Protein AF-B6HN51-F1 (afdb_monomer_lite)

Structure (mmCIF, N/CA/C/O backbone):
data_AF-B6HN51-F1
#
_entry.id   AF-B6HN51-F1
#
loop_
_atom_site.group_PDB
_atom_site.id
_atom_site.type_symbol
_atom_site.label_atom_id
_atom_site.label_alt_id
_atom_site.label_comp_id
_atom_site.label_asym_id
_atom_site.label_entity_id
_atom_site.label_seq_id
_atom_site.pdbx_PDB_ins_code
_atom_site.Cartn_x
_atom_site.Cartn_y
_atom_site.Cartn_z
_atom_site.occupancy
_atom_site.B_iso_or_equiv
_atom_site.auth_seq_id
_atom_site.auth_comp_id
_atom_site.auth_asym_id
_atom_site.auth_atom_id
_atom_site.pdbx_PDB_model_num
ATOM 1 N N . MET A 1 1 ? 66.088 8.921 0.971 1.00 42.19 1 MET A N 1
ATOM 2 C CA . MET A 1 1 ? 64.877 8.288 1.529 1.00 42.19 1 MET A CA 1
ATOM 3 C C . MET A 1 1 ? 63.726 9.243 1.285 1.00 42.19 1 MET A C 1
ATOM 5 O O . MET A 1 1 ? 63.590 10.205 2.025 1.00 42.19 1 MET A O 1
ATOM 9 N N . SER A 1 2 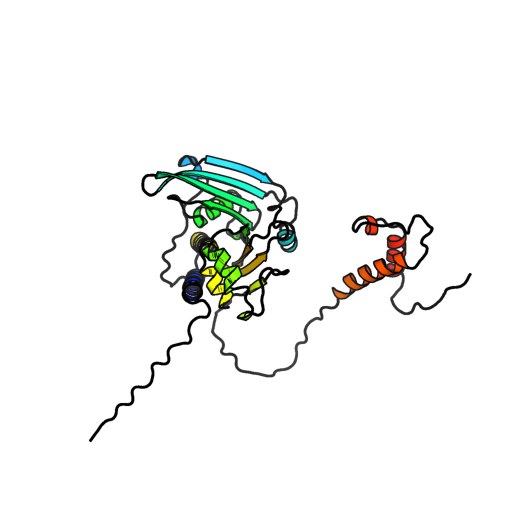? 62.986 9.035 0.199 1.00 37.34 2 SER A N 1
ATOM 10 C CA . SER A 1 2 ? 61.800 9.827 -0.137 1.00 37.34 2 SER A CA 1
ATOM 11 C C . SER A 1 2 ? 60.670 8.837 -0.354 1.00 37.34 2 SER A C 1
ATOM 13 O O . SER A 1 2 ? 60.564 8.231 -1.417 1.00 37.34 2 SER A O 1
ATOM 15 N N . ASP A 1 3 ? 59.912 8.599 0.710 1.00 40.47 3 ASP A N 1
ATOM 16 C CA . ASP A 1 3 ? 58.813 7.645 0.726 1.00 40.47 3 ASP A CA 1
ATOM 17 C C . ASP A 1 3 ? 57.596 8.310 0.075 1.00 40.47 3 ASP A C 1
ATOM 19 O O . ASP A 1 3 ? 56.977 9.216 0.633 1.00 40.47 3 ASP A O 1
ATOM 23 N N . THR A 1 4 ? 57.316 7.932 -1.173 1.00 43.25 4 THR A N 1
ATOM 24 C CA . THR A 1 4 ? 56.145 8.416 -1.912 1.00 43.25 4 THR A CA 1
ATOM 25 C C . THR A 1 4 ? 55.011 7.432 -1.672 1.00 43.25 4 THR A C 1
ATOM 27 O O . THR A 1 4 ? 54.790 6.501 -2.448 1.00 43.25 4 THR A O 1
ATOM 30 N N . THR A 1 5 ? 54.299 7.621 -0.562 1.00 46.47 5 THR A N 1
ATOM 31 C CA . THR A 1 5 ? 53.086 6.862 -0.251 1.00 46.47 5 THR A CA 1
ATOM 32 C C . THR A 1 5 ? 52.021 7.191 -1.291 1.00 46.47 5 THR A C 1
ATOM 34 O O . THR A 1 5 ? 51.357 8.225 -1.243 1.00 46.47 5 THR A O 1
ATOM 37 N N . THR A 1 6 ? 51.873 6.298 -2.263 1.00 46.03 6 THR A N 1
ATOM 38 C CA . THR A 1 6 ? 50.830 6.371 -3.284 1.00 46.03 6 THR A CA 1
ATOM 39 C C . THR A 1 6 ? 49.507 5.992 -2.619 1.00 46.03 6 THR A C 1
ATOM 41 O O . THR A 1 6 ? 49.246 4.817 -2.358 1.00 46.03 6 THR A O 1
ATOM 44 N N . LEU A 1 7 ? 48.686 6.991 -2.284 1.00 44.78 7 LEU A N 1
ATOM 45 C CA . LEU A 1 7 ? 47.313 6.786 -1.821 1.00 44.78 7 LEU A CA 1
ATOM 46 C C . LEU A 1 7 ? 46.522 6.078 -2.929 1.00 44.78 7 LEU A C 1
ATOM 48 O O . LEU A 1 7 ? 46.321 6.629 -4.011 1.00 44.78 7 LEU A O 1
ATOM 52 N N . ARG A 1 8 ? 46.084 4.843 -2.660 1.00 46.47 8 ARG A N 1
ATOM 53 C CA . ARG A 1 8 ? 45.122 4.138 -3.516 1.00 46.47 8 ARG A CA 1
ATOM 54 C C . ARG A 1 8 ? 43.822 4.951 -3.555 1.00 46.47 8 ARG A C 1
ATOM 56 O O . ARG A 1 8 ? 43.350 5.339 -2.484 1.00 46.47 8 ARG A O 1
ATOM 63 N N . PRO A 1 9 ? 43.220 5.193 -4.732 1.00 47.47 9 PRO A N 1
ATOM 64 C CA . PRO A 1 9 ? 41.893 5.785 -4.802 1.00 47.47 9 PRO A CA 1
ATOM 65 C C . PRO A 1 9 ? 40.919 4.888 -4.039 1.00 47.47 9 PRO A C 1
ATOM 67 O O . PRO A 1 9 ? 40.832 3.692 -4.313 1.00 47.47 9 PRO A O 1
ATOM 70 N N . THR A 1 10 ? 40.208 5.451 -3.064 1.00 50.84 10 THR A N 1
ATOM 71 C CA . THR A 1 10 ? 39.028 4.814 -2.480 1.00 50.84 10 THR A CA 1
ATOM 72 C C . THR A 1 10 ? 38.056 4.524 -3.612 1.00 50.84 10 THR A C 1
ATOM 74 O O . THR A 1 10 ? 37.495 5.445 -4.205 1.00 50.84 10 THR A O 1
ATOM 77 N N . GLU A 1 11 ? 37.905 3.246 -3.941 1.00 50.69 11 GLU A N 1
ATOM 78 C CA . GLU A 1 11 ? 36.959 2.747 -4.928 1.00 50.69 11 GLU A CA 1
ATOM 79 C C . GLU A 1 11 ? 35.545 3.063 -4.422 1.00 50.69 11 GLU A C 1
ATOM 81 O O . GLU A 1 11 ? 34.959 2.349 -3.608 1.00 50.69 11 GLU A O 1
ATOM 86 N N . HIS A 1 12 ? 35.030 4.229 -4.814 1.00 60.22 12 HIS A N 1
ATOM 87 C CA . HIS A 1 12 ? 33.658 4.608 -4.533 1.00 60.22 12 HIS A CA 1
ATOM 88 C C . HIS A 1 12 ? 32.757 3.629 -5.278 1.00 60.22 12 HIS A C 1
ATOM 90 O O . HIS A 1 12 ? 32.782 3.577 -6.508 1.00 60.22 12 HIS A O 1
ATOM 96 N N . ALA A 1 13 ? 31.968 2.855 -4.527 1.00 69.25 13 ALA A N 1
ATOM 97 C CA . ALA A 1 13 ? 30.939 2.000 -5.100 1.00 69.25 13 ALA A CA 1
ATOM 98 C C . ALA A 1 13 ? 30.108 2.802 -6.122 1.00 69.25 13 ALA A C 1
ATOM 100 O O . ALA A 1 13 ? 29.806 3.977 -5.865 1.00 69.25 13 ALA A O 1
ATOM 101 N N . PRO A 1 14 ? 29.747 2.200 -7.269 1.00 73.31 14 PRO A N 1
ATOM 102 C CA . PRO A 1 14 ? 29.032 2.909 -8.317 1.00 73.31 14 PRO A CA 1
ATOM 103 C C . PRO A 1 14 ? 27.745 3.539 -7.762 1.00 73.31 14 PRO A C 1
ATOM 105 O O . PRO A 1 14 ? 27.087 2.949 -6.894 1.00 73.31 14 PRO A O 1
ATOM 108 N N . PRO A 1 15 ? 27.372 4.742 -8.232 1.00 85.56 15 PRO A N 1
ATOM 109 C CA . PRO A 1 15 ? 26.181 5.419 -7.747 1.00 85.56 15 PRO A CA 1
ATOM 110 C C . PRO A 1 15 ? 24.934 4.567 -8.009 1.00 85.56 15 PRO A C 1
ATOM 112 O O . PRO A 1 15 ? 24.759 4.000 -9.088 1.00 85.56 15 PRO A O 1
ATOM 115 N N . LEU A 1 16 ? 24.048 4.489 -7.012 1.00 93.38 16 LEU A N 1
ATOM 116 C CA . LEU A 1 16 ? 22.764 3.800 -7.145 1.00 93.38 16 LEU A CA 1
ATOM 117 C C . LEU A 1 16 ? 21.925 4.450 -8.250 1.00 93.38 16 LEU A C 1
ATOM 119 O O . LEU A 1 16 ? 21.743 5.670 -8.242 1.00 93.38 16 LEU A O 1
ATOM 123 N N . LYS A 1 17 ? 21.342 3.629 -9.131 1.00 95.62 17 LYS A N 1
ATOM 124 C CA . LYS A 1 17 ? 20.549 4.057 -10.296 1.00 95.62 17 LYS A CA 1
ATOM 125 C C . LYS A 1 17 ? 19.465 5.080 -9.947 1.00 95.62 17 LYS A C 1
ATOM 127 O O . LYS A 1 17 ? 19.267 6.036 -10.689 1.00 95.62 17 LYS A O 1
ATOM 132 N N . TYR A 1 18 ? 18.801 4.907 -8.802 1.00 97.06 18 TYR A N 1
ATOM 133 C CA . TYR A 1 18 ? 17.744 5.815 -8.329 1.00 97.06 18 TYR A CA 1
ATOM 134 C C . TYR A 1 18 ? 18.071 6.487 -6.987 1.00 97.06 18 TYR A C 1
ATOM 136 O O . TYR A 1 18 ? 17.172 6.881 -6.239 1.00 97.06 18 TYR A O 1
ATOM 144 N N . GLY A 1 19 ? 19.361 6.594 -6.650 1.00 95.81 19 GLY A N 1
ATOM 145 C CA . GLY A 1 19 ? 19.851 7.353 -5.500 1.00 95.81 19 GLY A CA 1
ATOM 146 C C . GLY A 1 19 ? 19.143 7.032 -4.176 1.00 95.81 19 GLY A C 1
ATOM 147 O O . GLY A 1 19 ? 19.136 5.894 -3.699 1.00 95.81 19 GLY A O 1
ATOM 148 N N . SER A 1 20 ? 18.562 8.063 -3.553 1.00 96.38 20 SER A N 1
ATOM 149 C CA . SER A 1 20 ? 17.942 7.975 -2.225 1.00 96.38 20 SER A CA 1
ATOM 150 C C . SER A 1 20 ? 16.687 7.099 -2.189 1.00 96.38 20 SER A C 1
ATOM 152 O O . SER A 1 20 ? 16.454 6.432 -1.177 1.00 96.38 20 SER A O 1
ATOM 154 N N . LEU A 1 21 ? 15.902 7.045 -3.270 1.00 97.69 21 LEU A N 1
ATOM 155 C CA . LEU A 1 21 ? 14.720 6.181 -3.345 1.00 97.69 21 LEU A CA 1
ATOM 156 C C . LEU A 1 21 ? 15.137 4.713 -3.279 1.00 97.69 21 LEU A C 1
ATOM 158 O O . LEU A 1 21 ? 14.652 3.981 -2.420 1.00 97.69 21 LEU A O 1
ATOM 162 N N . GLN A 1 22 ? 16.112 4.314 -4.099 1.00 97.94 22 GLN A N 1
ATOM 163 C CA . GLN A 1 22 ? 16.643 2.950 -4.078 1.00 97.94 22 GLN A CA 1
ATOM 164 C C . GLN A 1 22 ? 17.222 2.595 -2.703 1.00 97.94 22 GLN A C 1
ATOM 166 O O . GLN A 1 22 ? 16.869 1.566 -2.129 1.00 97.94 22 GLN A O 1
ATOM 171 N N . LYS A 1 23 ? 18.052 3.477 -2.128 1.00 97.31 23 LYS A N 1
ATOM 172 C CA . LYS A 1 23 ? 18.653 3.262 -0.802 1.00 97.31 23 LYS A CA 1
ATOM 173 C C . LYS A 1 23 ? 17.599 3.077 0.293 1.00 97.31 23 LYS A C 1
ATOM 175 O O . LYS A 1 23 ? 17.704 2.169 1.114 1.00 97.31 23 LYS A O 1
ATOM 180 N N . THR A 1 24 ? 16.591 3.947 0.330 1.00 97.44 24 THR A N 1
ATOM 181 C CA . THR A 1 24 ? 15.561 3.908 1.379 1.00 97.44 24 THR A CA 1
ATOM 182 C C . THR A 1 24 ? 14.596 2.743 1.211 1.00 97.44 24 THR A C 1
ATOM 184 O O . THR A 1 24 ? 14.177 2.171 2.215 1.00 97.44 24 THR A O 1
ATOM 187 N N . GLY A 1 25 ? 14.262 2.351 -0.018 1.00 97.81 25 GLY A N 1
ATOM 188 C CA . GLY 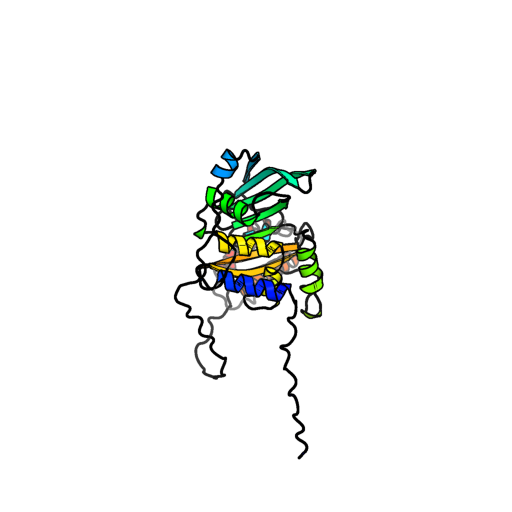A 1 25 ? 13.463 1.154 -0.245 1.00 97.81 25 GLY A CA 1
ATOM 189 C C . GLY A 1 25 ? 14.221 -0.137 0.054 1.00 97.81 25 GLY A C 1
ATOM 190 O O . GLY A 1 25 ? 13.650 -1.020 0.682 1.00 97.81 25 GLY A O 1
ATOM 191 N N . ALA A 1 26 ? 15.518 -0.223 -0.260 1.00 97.38 26 ALA A N 1
ATOM 192 C CA . ALA A 1 26 ? 16.353 -1.357 0.150 1.00 97.38 26 ALA A CA 1
ATOM 193 C C . ALA A 1 26 ? 16.392 -1.525 1.683 1.00 97.38 26 ALA A C 1
ATOM 195 O O . ALA A 1 26 ? 16.212 -2.631 2.189 1.00 97.38 26 ALA A O 1
ATOM 196 N N . LEU A 1 27 ? 16.530 -0.421 2.430 1.00 97.44 27 LEU A N 1
ATOM 197 C CA . LEU A 1 27 ? 16.452 -0.430 3.898 1.00 97.44 27 LEU A CA 1
ATOM 198 C C . LEU A 1 27 ? 15.076 -0.891 4.413 1.00 97.44 27 LEU A C 1
ATOM 200 O O . LEU A 1 27 ? 14.969 -1.604 5.402 1.00 97.44 27 LEU A O 1
ATOM 204 N N . ARG A 1 28 ? 13.995 -0.503 3.737 1.00 97.56 28 ARG A N 1
ATOM 205 C CA . ARG A 1 28 ? 12.638 -0.945 4.093 1.00 97.56 28 ARG A CA 1
ATOM 206 C C . ARG A 1 28 ? 12.432 -2.437 3.856 1.00 97.56 28 ARG A C 1
ATOM 208 O O . ARG A 1 28 ? 11.793 -3.099 4.668 1.00 97.56 28 ARG A O 1
ATOM 215 N N . VAL A 1 29 ? 12.985 -2.965 2.767 1.00 96.50 29 VAL A N 1
ATOM 216 C CA . VAL A 1 29 ? 12.975 -4.404 2.482 1.00 96.50 29 VAL A CA 1
ATOM 217 C C . VAL A 1 29 ? 13.749 -5.162 3.557 1.00 96.50 29 VAL A C 1
ATOM 219 O O . VAL A 1 29 ? 13.258 -6.183 4.037 1.00 96.50 29 VAL A O 1
ATOM 222 N N . SER A 1 30 ? 14.909 -4.654 3.996 1.00 96.38 30 SER A N 1
ATOM 223 C CA . SER A 1 30 ? 15.666 -5.309 5.069 1.00 96.38 30 SER A CA 1
ATOM 224 C C . SER A 1 30 ? 14.885 -5.341 6.385 1.00 96.38 30 SER A C 1
ATOM 226 O O . SER A 1 30 ? 14.869 -6.379 7.038 1.00 96.38 30 SER A O 1
ATOM 228 N N . TRP A 1 31 ? 14.147 -4.279 6.731 1.00 97.38 31 TRP A N 1
ATOM 229 C CA . TRP A 1 31 ? 13.256 -4.285 7.899 1.00 97.38 31 TRP A CA 1
ATOM 230 C C . TRP A 1 31 ? 12.168 -5.359 7.832 1.00 97.38 31 TRP A C 1
ATOM 232 O O . TRP A 1 31 ? 11.840 -5.951 8.857 1.00 97.38 31 TRP A O 1
ATOM 242 N N . ILE A 1 32 ? 11.586 -5.591 6.650 1.00 96.56 32 ILE A N 1
ATOM 243 C CA . ILE A 1 32 ? 10.547 -6.613 6.469 1.00 96.56 32 ILE A CA 1
ATOM 244 C C . ILE A 1 32 ? 11.144 -8.011 6.650 1.00 96.56 32 ILE A C 1
ATOM 246 O O . ILE A 1 32 ? 10.537 -8.852 7.311 1.00 96.56 32 ILE A O 1
ATOM 250 N N . ARG A 1 33 ? 12.320 -8.261 6.065 1.00 94.12 33 ARG A N 1
ATOM 251 C CA . ARG A 1 33 ? 12.924 -9.598 6.009 1.00 94.12 33 ARG A CA 1
ATOM 252 C C . ARG A 1 33 ? 13.616 -10.020 7.299 1.00 94.12 33 ARG A C 1
ATOM 254 O O . ARG A 1 33 ? 13.529 -11.187 7.659 1.00 94.12 33 ARG A O 1
ATOM 261 N N . ASP A 1 34 ? 14.318 -9.107 7.959 1.00 92.88 34 ASP A N 1
ATOM 262 C CA . ASP A 1 34 ? 15.226 -9.441 9.050 1.00 92.88 34 ASP A CA 1
ATOM 263 C C . ASP A 1 34 ? 14.707 -8.884 10.395 1.00 92.88 34 ASP A C 1
ATOM 265 O O . ASP A 1 34 ? 14.723 -7.667 10.629 1.00 92.88 34 ASP A O 1
ATOM 269 N N . PRO A 1 35 ? 14.246 -9.765 11.308 1.00 92.19 35 PRO A N 1
ATOM 270 C CA . PRO A 1 35 ? 13.797 -9.381 12.645 1.00 92.19 35 PRO A CA 1
ATOM 271 C C . PRO A 1 35 ? 14.866 -8.669 13.480 1.00 92.19 35 PRO A C 1
ATOM 273 O O . PRO A 1 35 ? 14.510 -7.896 14.369 1.00 92.19 35 PRO A O 1
ATOM 276 N N . SER A 1 36 ? 16.154 -8.903 13.198 1.00 92.50 36 SER A N 1
ATOM 277 C CA . SER A 1 36 ? 17.283 -8.325 13.939 1.00 92.50 36 SER A CA 1
ATOM 278 C C . SER A 1 36 ? 17.579 -6.871 13.565 1.00 92.50 36 SER A C 1
ATOM 280 O O . SER A 1 36 ? 18.237 -6.159 14.326 1.00 92.50 36 SER A O 1
ATOM 282 N N . GLN A 1 37 ? 17.052 -6.384 12.436 1.00 92.44 37 GLN A N 1
ATOM 283 C CA . GLN A 1 37 ? 17.239 -4.994 12.032 1.00 92.44 37 GLN A CA 1
ATOM 284 C C . GLN A 1 37 ? 16.621 -4.028 13.043 1.00 92.44 37 GLN A C 1
ATOM 286 O O . GLN A 1 37 ? 15.525 -4.248 13.571 1.00 92.44 37 GLN A O 1
ATOM 291 N N . ASN A 1 38 ? 17.276 -2.882 13.236 1.00 93.50 38 ASN A N 1
ATOM 292 C CA . ASN A 1 38 ? 16.697 -1.781 13.992 1.00 93.50 38 ASN A CA 1
ATOM 293 C C . ASN A 1 38 ? 15.605 -1.091 13.153 1.00 93.50 38 ASN A C 1
ATOM 295 O O . ASN A 1 38 ? 15.870 -0.170 12.377 1.00 93.50 38 ASN A O 1
ATOM 299 N N . CYS A 1 39 ? 14.378 -1.601 13.263 1.00 94.81 39 CYS A N 1
ATOM 300 C CA . CYS A 1 39 ? 13.207 -1.073 12.578 1.00 94.81 39 CYS A CA 1
ATOM 301 C C . CYS A 1 39 ? 12.427 -0.135 13.515 1.00 94.81 39 CYS A C 1
ATOM 303 O O . CYS A 1 39 ? 12.010 -0.573 14.587 1.00 94.81 39 CYS A O 1
ATOM 305 N N . PRO A 1 40 ? 12.163 1.122 13.112 1.00 95.12 40 PRO A N 1
ATOM 306 C CA . PRO A 1 40 ? 11.413 2.073 13.933 1.00 95.12 40 PRO A CA 1
ATOM 307 C C . PRO A 1 40 ? 9.889 1.880 13.857 1.00 95.12 40 PRO A C 1
ATOM 309 O O . PRO A 1 40 ? 9.148 2.614 14.507 1.00 95.12 40 PRO A O 1
ATOM 312 N N . VAL A 1 41 ? 9.398 0.965 13.016 1.00 94.94 41 VAL A N 1
ATOM 313 C CA . VAL A 1 41 ? 7.961 0.737 12.823 1.00 94.94 41 VAL A CA 1
ATOM 314 C C . VAL A 1 41 ? 7.480 -0.289 13.842 1.00 94.94 41 VAL A C 1
ATOM 316 O O . VAL A 1 41 ? 7.974 -1.414 13.877 1.00 94.94 41 VAL A O 1
ATOM 319 N N . THR A 1 42 ? 6.514 0.105 14.667 1.00 93.06 42 THR A N 1
ATOM 320 C CA . THR A 1 42 ? 5.882 -0.769 15.656 1.00 93.06 42 THR A CA 1
ATOM 321 C C . THR A 1 42 ? 4.592 -1.390 15.109 1.00 93.06 42 THR A C 1
ATOM 323 O O . THR A 1 42 ? 3.958 -0.805 14.224 1.00 93.06 42 THR A O 1
ATOM 326 N N . PRO A 1 43 ? 4.171 -2.558 15.633 1.00 95.00 43 PRO A N 1
ATOM 327 C CA . PRO A 1 43 ? 2.876 -3.148 15.303 1.00 95.00 43 PRO A CA 1
ATOM 328 C C . PRO A 1 43 ? 1.713 -2.183 15.558 1.00 95.00 43 PRO A C 1
ATOM 330 O O . PRO A 1 43 ? 1.663 -1.523 16.601 1.00 95.00 43 PRO A O 1
ATOM 333 N N . SER A 1 44 ? 0.761 -2.114 14.624 1.00 94.06 44 SER A N 1
ATOM 334 C CA . SER A 1 44 ? -0.416 -1.251 14.781 1.00 94.06 44 SER A CA 1
ATOM 335 C C . SER A 1 44 ? -1.361 -1.811 15.840 1.00 94.06 44 SER A C 1
ATOM 337 O O . SER A 1 44 ? -1.644 -3.004 15.850 1.00 94.06 44 SER A O 1
ATOM 339 N N . GLN A 1 45 ? -1.885 -0.931 16.693 1.00 94.94 45 GLN A N 1
ATOM 340 C CA . GLN A 1 45 ? -2.923 -1.253 17.682 1.00 94.94 45 GLN A CA 1
ATOM 341 C C . GLN A 1 45 ? -4.279 -0.616 17.335 1.00 94.94 45 GLN A C 1
ATOM 343 O O . GLN A 1 45 ? -5.229 -0.723 18.101 1.00 94.94 45 GLN A O 1
ATOM 348 N N . LEU A 1 46 ? -4.372 0.099 16.207 1.00 97.00 46 LEU A N 1
ATOM 349 C CA . LEU A 1 46 ? -5.601 0.776 15.803 1.00 97.00 46 LEU A CA 1
ATOM 350 C C . LEU A 1 46 ? -6.630 -0.240 15.298 1.00 97.00 46 LEU A C 1
ATOM 352 O O . LEU A 1 46 ? -6.317 -1.050 14.429 1.00 97.00 46 LEU A O 1
ATOM 356 N N . THR A 1 47 ? -7.864 -0.139 15.787 1.00 97.81 47 THR A N 1
ATOM 357 C CA . THR A 1 47 ? -9.003 -0.963 15.351 1.00 97.81 47 THR A CA 1
ATOM 358 C C . THR A 1 47 ? -10.183 -0.099 14.893 1.00 97.81 47 THR A C 1
ATOM 360 O O . THR A 1 47 ? -10.260 1.093 15.214 1.00 97.81 47 THR A O 1
ATOM 363 N N . MET A 1 48 ? -11.140 -0.698 14.172 1.00 97.25 48 MET A N 1
ATOM 364 C CA . MET A 1 48 ? -12.410 -0.038 13.827 1.00 97.25 48 MET A CA 1
ATOM 365 C C . MET A 1 48 ? -13.202 0.393 15.069 1.00 97.25 48 MET A C 1
ATOM 367 O O . MET A 1 48 ? -13.805 1.471 15.078 1.00 97.25 48 MET A O 1
ATOM 371 N N . GLN A 1 49 ? -13.140 -0.398 16.144 1.00 96.94 49 GLN A N 1
ATOM 372 C CA . GLN A 1 49 ? -13.748 -0.053 17.425 1.00 96.94 49 GLN A CA 1
ATOM 373 C C . GLN A 1 49 ? -13.120 1.218 18.014 1.00 96.94 49 GLN A C 1
ATOM 375 O O . GLN A 1 49 ? -13.846 2.165 18.315 1.00 96.94 49 GLN A O 1
ATOM 380 N N . ASN A 1 50 ? -11.785 1.305 18.081 1.00 96.31 50 ASN A N 1
ATOM 381 C CA . ASN A 1 50 ? -11.119 2.501 18.614 1.00 96.31 50 ASN A CA 1
ATOM 382 C C . ASN A 1 50 ? -11.443 3.758 17.800 1.00 96.31 50 ASN A C 1
ATOM 384 O O . ASN A 1 50 ? -11.560 4.847 18.364 1.00 96.31 50 ASN A O 1
ATOM 388 N N . MET A 1 51 ? -11.589 3.635 16.475 1.00 96.44 51 MET A N 1
ATOM 389 C CA . MET A 1 51 ? -12.003 4.757 15.627 1.00 96.44 51 MET A CA 1
ATOM 390 C C . MET A 1 51 ? -13.444 5.190 15.920 1.00 96.44 51 MET A C 1
ATOM 392 O O . MET A 1 51 ? -13.706 6.388 16.039 1.00 96.44 51 MET A O 1
ATOM 396 N N . THR A 1 52 ? -14.358 4.242 16.121 1.00 95.69 52 THR A N 1
ATOM 397 C CA . THR A 1 52 ? -15.750 4.530 16.503 1.00 95.69 52 THR A CA 1
ATOM 398 C C . THR A 1 52 ? -15.815 5.247 17.857 1.00 95.69 52 THR A C 1
ATOM 400 O O . THR A 1 52 ? -16.408 6.320 17.965 1.00 95.69 52 THR A O 1
ATOM 403 N N . GLU A 1 53 ? -15.118 4.725 18.868 1.00 96.00 53 GLU A N 1
ATOM 404 C CA . GLU A 1 53 ? -15.011 5.327 20.208 1.00 96.00 53 GLU A CA 1
ATOM 405 C C . GLU A 1 53 ? -14.367 6.722 20.164 1.00 96.00 53 GLU A C 1
ATOM 407 O O . GLU A 1 53 ? -14.765 7.641 20.878 1.00 96.00 53 GLU A O 1
ATOM 412 N N . SER A 1 54 ? -13.412 6.916 19.253 1.00 93.88 54 SER A N 1
ATOM 413 C CA . SER A 1 54 ? -12.731 8.193 19.022 1.00 93.88 54 SER A CA 1
ATOM 414 C C . SER A 1 54 ? -13.507 9.160 18.119 1.00 93.88 54 SER A C 1
ATOM 416 O O . SER A 1 54 ? -12.912 10.129 17.627 1.00 93.88 54 SER A O 1
ATOM 418 N N . ARG A 1 55 ? -14.806 8.907 17.894 1.00 94.06 55 ARG A N 1
ATOM 419 C CA . ARG A 1 55 ? -15.744 9.748 17.130 1.00 94.06 55 ARG A CA 1
ATOM 420 C C . ARG A 1 55 ? -15.280 10.062 15.707 1.00 94.06 55 ARG A C 1
ATOM 422 O O . ARG A 1 55 ? -15.426 11.188 15.233 1.00 94.06 55 ARG A O 1
ATOM 429 N N . TRP A 1 56 ? -14.694 9.080 15.029 1.00 97.19 56 TRP A N 1
ATOM 430 C CA . TRP A 1 56 ? -14.496 9.179 13.586 1.00 97.19 56 TRP A CA 1
ATOM 431 C C . TRP A 1 56 ? -15.848 9.147 12.871 1.00 97.19 56 TRP A C 1
ATOM 433 O O . TRP A 1 56 ? -16.754 8.412 13.260 1.00 97.19 56 TRP A O 1
ATOM 443 N N . GLY A 1 57 ? -15.974 9.928 11.802 1.00 97.31 57 GLY A N 1
ATOM 444 C CA . GLY A 1 57 ? -17.045 9.750 10.836 1.00 97.31 57 GLY A CA 1
ATOM 445 C C . GLY A 1 57 ? -16.748 8.527 9.978 1.00 97.31 57 GLY A C 1
ATOM 446 O O . GLY A 1 57 ? -15.644 8.393 9.451 1.00 97.31 57 GLY A O 1
ATOM 447 N N . ILE A 1 58 ? -17.713 7.617 9.875 1.00 97.44 58 ILE A N 1
ATOM 448 C CA . ILE A 1 58 ? -17.564 6.348 9.163 1.00 97.44 58 ILE A CA 1
ATOM 449 C C . ILE A 1 58 ? -18.765 6.181 8.242 1.00 97.44 58 ILE A C 1
ATOM 451 O O . ILE A 1 58 ? -19.910 6.164 8.688 1.00 97.44 58 ILE A O 1
ATOM 455 N N . ARG A 1 59 ? -18.506 6.021 6.946 1.00 96.94 59 ARG A N 1
ATOM 456 C CA . ARG A 1 59 ? -19.512 5.638 5.955 1.00 96.94 59 ARG A CA 1
ATOM 457 C C . ARG A 1 59 ? -19.002 4.432 5.199 1.00 96.94 59 ARG A C 1
ATOM 459 O O . ARG A 1 59 ? -17.886 4.455 4.695 1.00 96.94 59 ARG A O 1
ATOM 466 N N . HIS A 1 60 ? -19.818 3.399 5.071 1.00 94.12 60 HIS A N 1
ATOM 467 C CA . HIS A 1 60 ? -19.448 2.215 4.310 1.00 94.12 60 HIS A CA 1
ATOM 468 C C . HIS A 1 60 ? -20.592 1.747 3.419 1.00 94.12 60 HIS A C 1
ATOM 470 O O . HIS A 1 60 ? -21.762 2.006 3.686 1.00 94.12 60 HIS A O 1
ATOM 476 N N . GLN A 1 61 ? -20.225 1.076 2.337 1.00 92.75 61 GLN A N 1
ATOM 477 C CA . GLN A 1 61 ? -21.133 0.535 1.343 1.00 92.75 61 GLN A CA 1
ATOM 478 C C . GLN A 1 61 ? -20.596 -0.817 0.883 1.00 92.75 61 GLN A C 1
ATOM 480 O O . GLN A 1 61 ? -19.412 -0.939 0.557 1.00 92.75 61 GLN A O 1
ATOM 485 N N . LYS A 1 62 ? -21.469 -1.824 0.822 1.00 90.00 62 LYS A N 1
ATOM 486 C CA . LYS A 1 62 ? -21.133 -3.106 0.201 1.00 90.00 62 LYS A CA 1
ATOM 487 C C . LYS A 1 62 ? -21.246 -2.992 -1.321 1.00 90.00 62 LYS A C 1
ATOM 489 O O . LYS A 1 62 ? -22.196 -2.396 -1.827 1.00 90.00 62 LYS A O 1
ATOM 494 N N . ARG A 1 63 ? -20.271 -3.539 -2.042 1.00 85.19 63 ARG A N 1
ATOM 495 C CA . ARG A 1 63 ? -20.243 -3.638 -3.508 1.00 85.19 63 ARG A CA 1
ATOM 496 C C . ARG A 1 63 ? -19.959 -5.086 -3.893 1.00 85.19 63 ARG A C 1
ATOM 498 O O . ARG A 1 63 ? -19.219 -5.767 -3.198 1.00 85.19 63 ARG A O 1
ATOM 505 N N . HIS A 1 64 ? -20.506 -5.537 -5.014 1.00 84.06 64 HIS A N 1
ATOM 506 C CA . HIS A 1 64 ? -20.270 -6.891 -5.535 1.00 84.06 64 HIS A CA 1
ATOM 507 C C . HIS A 1 64 ? -19.109 -6.953 -6.536 1.00 84.06 64 HIS A C 1
ATOM 509 O O . HIS A 1 64 ? -18.981 -7.916 -7.282 1.00 84.06 64 HIS A O 1
ATOM 515 N N . PHE A 1 65 ? -18.297 -5.898 -6.602 1.00 83.62 65 PHE A N 1
ATOM 516 C CA . PHE A 1 65 ? -17.232 -5.765 -7.583 1.00 83.62 65 PHE A CA 1
ATOM 517 C C . PHE A 1 65 ? -16.097 -4.870 -7.057 1.00 83.62 65 PHE A C 1
ATOM 519 O O . PHE A 1 65 ? -16.354 -3.969 -6.242 1.00 83.62 65 PHE A O 1
ATOM 526 N N . PRO A 1 66 ? -14.849 -5.113 -7.501 1.00 89.19 66 PRO A N 1
ATOM 527 C CA . PRO A 1 66 ? -13.703 -4.241 -7.248 1.00 89.19 66 PRO A CA 1
ATOM 528 C C . PRO A 1 66 ? -13.891 -2.862 -7.911 1.00 89.19 66 PRO A C 1
ATOM 530 O O . PRO A 1 66 ? -14.869 -2.655 -8.625 1.00 89.19 66 PRO A O 1
ATOM 533 N N . PRO A 1 67 ? -13.013 -1.876 -7.660 1.00 89.69 67 PRO A N 1
ATOM 534 C CA . PRO A 1 67 ? -13.146 -0.560 -8.275 1.00 89.69 67 PRO A CA 1
ATOM 535 C C . PRO A 1 67 ? -13.155 -0.620 -9.809 1.00 89.69 67 PRO A C 1
ATOM 537 O O . PRO A 1 67 ? -12.285 -1.243 -10.414 1.00 89.69 67 PRO A O 1
ATOM 540 N N . ASP A 1 68 ? -14.115 0.080 -10.415 1.00 87.69 68 ASP A N 1
ATOM 541 C CA . ASP A 1 68 ? -14.422 0.016 -11.850 1.00 87.69 68 ASP A CA 1
ATOM 542 C C . ASP A 1 68 ? -13.197 0.305 -12.736 1.00 87.69 68 ASP A C 1
ATOM 544 O O . ASP A 1 68 ? -12.993 -0.340 -13.759 1.00 87.69 68 ASP A O 1
ATOM 548 N N . GLN A 1 69 ? -12.327 1.225 -12.304 1.00 86.31 69 GLN A N 1
ATOM 549 C CA . GLN A 1 69 ? -11.157 1.653 -13.076 1.00 86.31 69 GLN A CA 1
ATOM 550 C C . GLN A 1 69 ? -10.046 0.600 -13.240 1.00 86.31 69 GLN A C 1
ATOM 552 O O . GLN A 1 69 ? -9.158 0.808 -14.061 1.00 86.31 69 GLN A O 1
ATOM 557 N N . ILE A 1 70 ? -10.059 -0.470 -12.439 1.00 89.19 70 ILE A N 1
ATOM 558 C CA . ILE A 1 70 ? -9.053 -1.551 -12.458 1.00 89.19 70 ILE A CA 1
ATOM 559 C C . ILE A 1 70 ? -9.716 -2.935 -12.502 1.00 89.19 70 ILE A C 1
ATOM 561 O O . ILE A 1 70 ? -9.153 -3.936 -12.052 1.00 89.19 70 ILE A O 1
ATOM 565 N N . TYR A 1 71 ? -10.974 -2.989 -12.949 1.00 88.31 71 TYR A N 1
ATOM 566 C CA . TYR A 1 71 ? -11.770 -4.209 -12.900 1.00 88.31 71 TYR A CA 1
ATOM 567 C C . TYR A 1 71 ? -11.104 -5.343 -13.693 1.00 88.31 71 TYR A C 1
ATOM 569 O O . TYR A 1 71 ? -10.956 -6.448 -13.175 1.00 88.31 71 TYR A O 1
ATOM 577 N N . GLU A 1 72 ? -10.623 -5.068 -14.904 1.00 87.19 72 GLU A N 1
ATOM 578 C CA . GLU A 1 72 ? -9.971 -6.061 -15.767 1.00 87.19 72 GLU A CA 1
ATOM 579 C C . GLU A 1 72 ? -8.719 -6.661 -15.108 1.00 87.19 72 GLU A C 1
ATOM 581 O O . GLU A 1 72 ? -8.590 -7.880 -15.008 1.00 87.19 72 GLU A O 1
ATOM 586 N N . GLU A 1 73 ? -7.850 -5.827 -14.536 1.00 90.38 73 GLU A N 1
ATOM 587 C CA . GLU A 1 73 ? -6.627 -6.268 -13.859 1.00 90.38 73 GLU A CA 1
ATOM 588 C C . GLU A 1 73 ? -6.925 -7.082 -12.597 1.00 90.38 73 GLU A C 1
ATOM 590 O O . GLU A 1 73 ? -6.137 -7.933 -12.183 1.00 90.38 73 GLU A O 1
ATOM 595 N N . THR A 1 74 ? -8.067 -6.833 -11.955 1.00 90.44 74 THR A N 1
ATOM 596 C CA . THR A 1 74 ? -8.511 -7.631 -10.807 1.00 90.44 74 THR A CA 1
ATOM 597 C C . THR A 1 74 ? -9.128 -8.968 -11.229 1.00 90.44 74 THR A C 1
ATOM 599 O O . THR A 1 74 ? -8.971 -9.959 -10.510 1.00 90.44 74 THR A O 1
ATOM 602 N N . VAL A 1 75 ? -9.768 -9.040 -12.402 1.00 87.81 75 VAL A N 1
ATOM 603 C CA . VAL A 1 75 ? -10.304 -10.288 -12.975 1.00 87.81 75 VAL A CA 1
ATOM 604 C C . VAL A 1 75 ? -9.177 -11.282 -13.231 1.00 87.81 75 VAL A C 1
ATOM 606 O O . VAL A 1 75 ? -9.288 -12.440 -12.829 1.00 87.81 75 VAL A O 1
ATOM 609 N N . GLU A 1 76 ? -8.065 -10.824 -13.809 1.00 87.50 76 GLU A N 1
ATOM 610 C CA . GLU A 1 76 ? -6.881 -11.653 -14.079 1.00 87.50 76 GLU A CA 1
ATOM 611 C C . GLU A 1 76 ? -6.280 -12.284 -12.810 1.00 87.50 76 GLU A C 1
ATOM 613 O O . GLU A 1 76 ? -5.651 -13.339 -12.869 1.00 87.50 76 GLU A O 1
ATOM 618 N N . LEU A 1 77 ? -6.513 -11.677 -11.642 1.00 90.62 77 LEU A N 1
ATOM 619 C CA . LEU A 1 77 ? -6.061 -12.178 -10.341 1.00 90.62 77 LEU A CA 1
ATOM 620 C C . LEU A 1 77 ? -7.090 -13.072 -9.627 1.00 90.62 77 LEU A C 1
ATOM 622 O O . LEU A 1 77 ? -6.893 -13.421 -8.460 1.00 90.62 77 LEU A O 1
ATOM 626 N N . GLY A 1 78 ? -8.215 -13.409 -10.266 1.00 88.88 78 GLY A N 1
ATOM 627 C CA . GLY A 1 78 ? -9.304 -14.161 -9.626 1.00 88.88 78 GLY A CA 1
ATOM 628 C C . GLY A 1 78 ? -10.000 -13.381 -8.500 1.00 88.88 78 GLY A C 1
ATOM 629 O O . GLY A 1 78 ? -10.616 -13.960 -7.592 1.00 88.88 78 GLY A O 1
ATOM 630 N N . LEU A 1 79 ? -9.877 -12.051 -8.524 1.00 88.25 79 LEU A N 1
ATOM 631 C CA . LEU A 1 79 ? -10.653 -11.153 -7.673 1.00 88.25 79 LEU A CA 1
ATOM 632 C C . LEU A 1 79 ? -12.011 -10.834 -8.322 1.00 88.25 79 LEU A C 1
ATOM 634 O O . LEU A 1 79 ? -12.882 -10.285 -7.664 1.00 88.25 79 LEU A O 1
ATOM 638 N N . SER A 1 80 ? -12.244 -11.237 -9.571 1.00 69.75 80 SER A N 1
ATOM 639 C CA . SER A 1 80 ? -13.584 -11.240 -10.153 1.00 69.75 80 SER A CA 1
ATOM 640 C C . SER A 1 80 ? -14.488 -12.277 -9.483 1.00 69.75 80 SER A C 1
ATOM 642 O O . SER A 1 80 ? -14.078 -13.387 -9.140 1.00 69.75 80 SER A O 1
ATOM 644 N N . GLY A 1 81 ? -15.739 -11.892 -9.268 1.00 61.97 81 GLY A N 1
ATOM 645 C CA . GLY A 1 81 ? -16.788 -12.720 -8.683 1.00 61.97 81 GLY A CA 1
ATOM 646 C C . GLY A 1 81 ? -17.719 -11.869 -7.832 1.00 61.97 81 GLY A C 1
ATOM 647 O O . GLY A 1 81 ? -17.339 -10.775 -7.420 1.00 61.97 81 GLY A O 1
ATOM 648 N N . GLU A 1 82 ? -18.908 -12.385 -7.523 1.00 60.88 82 GLU A N 1
ATOM 649 C CA . GLU A 1 82 ? -19.885 -11.796 -6.589 1.00 60.88 82 GLU A CA 1
ATOM 650 C C . GLU A 1 82 ? -19.375 -11.779 -5.129 1.00 60.88 82 GLU A C 1
ATOM 652 O O . GLU A 1 82 ? -20.112 -12.010 -4.171 1.00 60.88 82 GLU A O 1
ATOM 657 N N . LYS A 1 83 ? -18.080 -11.533 -4.927 1.00 68.81 83 LYS A N 1
ATOM 658 C CA . LYS A 1 83 ? -17.481 -11.336 -3.617 1.00 68.81 83 LYS A CA 1
ATOM 659 C C . LYS A 1 83 ? -17.989 -10.008 -3.068 1.00 68.81 83 LYS A C 1
ATOM 661 O O . LYS A 1 83 ? -18.062 -9.002 -3.773 1.00 68.81 83 LYS A O 1
ATOM 666 N N . LEU A 1 84 ? -18.344 -10.008 -1.788 1.00 80.75 84 LEU A N 1
ATOM 667 C CA . LEU A 1 84 ? -18.730 -8.792 -1.090 1.00 80.75 84 LEU A CA 1
ATOM 668 C C . LEU A 1 84 ? -17.472 -7.985 -0.781 1.00 80.75 84 LEU A C 1
ATOM 670 O O . LEU A 1 84 ? -16.676 -8.350 0.081 1.00 80.75 84 LEU A O 1
ATOM 674 N N . TYR A 1 85 ? -17.315 -6.884 -1.502 1.00 91.81 85 TYR A N 1
ATOM 675 C CA . TYR A 1 85 ? -16.371 -5.830 -1.188 1.00 91.81 85 TYR A CA 1
ATOM 676 C C . TYR A 1 85 ? -17.025 -4.808 -0.271 1.00 91.81 85 TYR A C 1
ATOM 678 O O . TYR A 1 85 ? -18.217 -4.512 -0.394 1.00 91.81 85 TYR A O 1
ATOM 686 N N . ARG A 1 86 ? -16.233 -4.184 0.594 1.00 94.56 86 ARG A N 1
ATOM 687 C CA . ARG A 1 86 ? -16.664 -3.056 1.415 1.00 94.56 86 ARG A CA 1
ATOM 688 C C . ARG A 1 86 ? -15.883 -1.820 1.027 1.00 94.56 86 ARG A C 1
ATOM 690 O O . ARG A 1 86 ? -14.691 -1.718 1.292 1.00 94.56 86 ARG A O 1
ATOM 697 N N . LYS A 1 87 ? -16.567 -0.855 0.418 1.00 95.75 87 LYS A N 1
ATOM 698 C CA . LYS A 1 87 ? -16.057 0.508 0.289 1.00 95.75 87 LYS A CA 1
ATOM 699 C C . LYS A 1 87 ? -16.296 1.233 1.604 1.00 95.75 87 LYS A C 1
ATOM 701 O O . LYS A 1 87 ? -17.411 1.207 2.119 1.00 95.75 87 LYS A O 1
ATOM 706 N N . ILE A 1 88 ? -15.276 1.893 2.131 1.00 96.81 88 ILE A N 1
ATOM 707 C CA . ILE A 1 88 ? -15.347 2.672 3.361 1.00 96.81 88 ILE A CA 1
ATOM 708 C C . ILE A 1 88 ? -14.724 4.050 3.152 1.00 96.81 88 ILE A C 1
ATOM 710 O O . ILE A 1 88 ? -13.716 4.197 2.462 1.00 96.81 88 ILE A O 1
ATOM 714 N N . VAL A 1 89 ? -15.359 5.051 3.745 1.00 97.75 89 VAL A N 1
ATOM 715 C CA . VAL A 1 89 ? -14.889 6.429 3.848 1.00 97.75 89 VAL A CA 1
ATOM 716 C C . VAL A 1 89 ? -14.818 6.756 5.332 1.00 97.75 89 VAL A C 1
ATOM 718 O O . VAL A 1 89 ? -15.810 6.595 6.050 1.00 97.75 89 VAL A O 1
ATOM 721 N N . LEU A 1 90 ? -13.641 7.169 5.786 1.00 97.69 90 LEU A N 1
ATOM 722 C CA . LEU A 1 90 ? -13.341 7.505 7.171 1.00 97.69 90 LEU A CA 1
ATOM 723 C C . LEU A 1 90 ? -12.864 8.944 7.225 1.00 97.69 90 LEU A C 1
ATOM 725 O O . LEU A 1 90 ? -11.909 9.288 6.536 1.00 97.69 90 LEU A O 1
ATOM 729 N N . TRP A 1 91 ? -13.465 9.759 8.086 1.00 97.12 91 TRP A N 1
ATOM 730 C CA . TRP A 1 91 ? -13.016 11.132 8.261 1.00 97.12 91 TRP A CA 1
ATOM 731 C C . TRP A 1 91 ? -12.973 11.566 9.718 1.00 97.12 91 TRP A C 1
ATOM 733 O O . TRP A 1 91 ? -13.735 11.096 10.564 1.00 97.12 91 TRP A O 1
ATOM 743 N N . LYS A 1 92 ? -12.065 12.492 10.022 1.00 95.75 92 LYS A N 1
ATOM 744 C CA . LYS A 1 92 ? -11.939 13.086 11.355 1.00 95.75 92 LYS A CA 1
ATOM 745 C C . LYS A 1 92 ? -11.408 14.507 11.267 1.00 95.75 92 LYS A C 1
ATOM 747 O O . LYS A 1 92 ? -10.413 14.752 10.585 1.00 95.75 92 LYS A O 1
ATOM 752 N N . ALA A 1 93 ? -12.042 15.426 11.991 1.00 93.94 93 ALA A N 1
ATOM 753 C CA . ALA A 1 93 ? -11.537 16.786 12.137 1.00 93.94 93 ALA A CA 1
ATOM 754 C C . ALA A 1 93 ? -10.106 16.772 12.698 1.00 93.94 93 ALA A C 1
ATOM 756 O O . ALA A 1 93 ? -9.792 15.992 13.599 1.00 93.94 93 ALA A O 1
ATOM 757 N N . GLY A 1 94 ? -9.257 17.624 12.140 1.00 90.56 94 GLY A N 1
ATOM 758 C CA . GLY A 1 94 ? -7.846 17.738 12.471 1.00 90.56 94 GLY A CA 1
ATOM 759 C C . GLY A 1 94 ? -7.396 19.191 12.507 1.00 90.56 94 GLY A C 1
ATOM 760 O O . GLY A 1 94 ? -8.056 20.076 11.957 1.00 90.56 94 GLY A O 1
ATOM 761 N N . ILE A 1 95 ? -6.265 19.440 13.156 1.00 89.25 95 ILE A N 1
ATOM 762 C CA . ILE A 1 95 ? -5.608 20.741 13.198 1.00 89.25 95 ILE A CA 1
ATOM 763 C C . ILE A 1 95 ? -4.169 20.560 12.733 1.00 89.25 95 ILE A C 1
ATOM 765 O O . ILE A 1 95 ? -3.379 19.833 13.327 1.00 89.25 95 ILE A O 1
ATOM 769 N N . SER A 1 96 ? -3.792 21.284 11.685 1.00 89.12 96 SER A N 1
ATOM 770 C CA . SER A 1 96 ? -2.415 21.296 11.200 1.00 89.12 96 SER A CA 1
ATOM 771 C C . SER A 1 96 ? -1.969 22.726 10.983 1.00 89.12 96 SER A C 1
ATOM 773 O O . SER A 1 96 ? -2.642 23.503 10.306 1.00 89.12 96 SER A O 1
ATOM 775 N N . ARG A 1 97 ? -0.842 23.085 11.611 1.00 89.50 97 ARG A N 1
ATOM 776 C CA . ARG A 1 97 ? -0.277 24.446 11.593 1.00 89.50 97 ARG A CA 1
ATOM 777 C C . ARG A 1 97 ? -1.295 25.525 12.000 1.00 89.50 97 ARG A C 1
ATOM 779 O O . ARG A 1 97 ? -1.338 26.596 11.407 1.00 89.50 97 ARG A O 1
ATOM 786 N N . GLY A 1 98 ? -2.132 25.221 12.995 1.00 88.31 98 GLY A N 1
ATOM 787 C CA . GLY A 1 98 ? -3.156 26.136 13.514 1.00 88.31 98 GLY A CA 1
ATOM 788 C C . GLY A 1 98 ? -4.392 26.308 12.623 1.00 88.31 98 GLY A C 1
ATOM 789 O O . GLY A 1 98 ? -5.265 27.099 12.964 1.00 88.31 98 GLY A O 1
ATOM 790 N N . GLN A 1 99 ? -4.492 25.581 11.506 1.00 89.25 99 GLN A N 1
ATOM 791 C CA . GLN A 1 99 ? -5.650 25.606 10.612 1.00 89.25 99 GLN A CA 1
ATOM 792 C C . GLN A 1 99 ? -6.489 24.338 10.757 1.00 89.25 99 GLN A C 1
ATOM 794 O O . GLN A 1 99 ? -5.950 23.257 11.008 1.00 89.25 99 GLN A O 1
ATOM 799 N N . TYR A 1 100 ? -7.804 24.481 10.580 1.00 90.06 100 TYR A N 1
ATOM 800 C CA . TYR A 1 100 ? -8.739 23.361 10.557 1.00 90.06 100 TYR A CA 1
ATOM 801 C C . TYR A 1 100 ? -8.612 22.580 9.255 1.00 90.06 100 TYR A C 1
ATOM 803 O O . TYR A 1 100 ? -8.663 23.148 8.165 1.00 90.06 100 TYR A O 1
ATOM 811 N N . TRP A 1 101 ? -8.511 21.266 9.392 1.00 92.88 101 TRP A N 1
ATOM 812 C CA . TRP A 1 101 ? -8.498 20.323 8.288 1.00 92.88 101 TRP A CA 1
ATOM 813 C C . TRP A 1 101 ? -9.404 19.134 8.594 1.00 92.88 101 TRP A C 1
ATOM 815 O O . TRP A 1 101 ? -9.871 18.940 9.717 1.00 92.88 101 TRP A O 1
ATOM 825 N N . VAL A 1 102 ? -9.628 18.300 7.586 1.00 93.00 102 VAL A N 1
ATOM 826 C CA . VAL A 1 102 ? -10.289 17.007 7.739 1.00 93.00 102 VAL A CA 1
ATOM 827 C C . VAL A 1 102 ? -9.300 15.947 7.293 1.00 93.00 102 VAL A C 1
ATOM 829 O O . VAL A 1 102 ? -8.786 16.015 6.185 1.00 93.00 102 VAL A O 1
ATOM 832 N N . ASN A 1 103 ? -8.999 14.991 8.164 1.00 95.44 103 ASN A N 1
ATOM 833 C CA . ASN A 1 103 ? -8.342 13.759 7.756 1.00 95.44 103 ASN A CA 1
ATOM 834 C C . ASN A 1 103 ? -9.379 12.919 7.015 1.00 95.44 103 ASN A C 1
ATOM 836 O O . ASN A 1 103 ? -10.471 12.751 7.552 1.00 95.44 103 ASN A O 1
ATOM 840 N N . ASP A 1 104 ? -9.043 12.401 5.840 1.00 95.62 104 ASP A N 1
ATOM 841 C CA . ASP A 1 104 ? -9.951 11.622 4.995 1.00 95.62 104 ASP A CA 1
ATOM 842 C C . ASP A 1 104 ? -9.228 10.388 4.452 1.00 95.62 104 ASP A C 1
ATOM 844 O O . ASP A 1 104 ? -8.063 10.458 4.052 1.00 95.62 104 ASP A O 1
ATOM 848 N N . TYR A 1 105 ? -9.906 9.247 4.470 1.00 97.88 105 TYR A N 1
ATOM 849 C CA . TYR A 1 105 ? -9.424 7.987 3.930 1.00 97.88 105 TYR A CA 1
ATOM 850 C C . TYR A 1 105 ? -10.558 7.280 3.214 1.00 97.88 105 TYR A C 1
ATOM 852 O O . TYR A 1 105 ? -11.579 6.949 3.817 1.00 97.88 105 TYR A O 1
ATOM 860 N N . THR A 1 106 ? -10.330 6.952 1.948 1.00 97.50 106 THR A N 1
ATOM 861 C CA . THR A 1 106 ? -11.238 6.129 1.161 1.00 97.50 106 THR A CA 1
ATOM 862 C C . THR A 1 106 ? -10.525 4.849 0.749 1.00 97.50 106 THR A C 1
ATOM 864 O O . THR A 1 106 ? -9.522 4.867 0.030 1.00 97.50 106 THR A O 1
ATOM 867 N N . LEU A 1 107 ? -11.052 3.720 1.222 1.00 97.31 107 LEU A N 1
ATOM 868 C CA . LEU A 1 107 ? -10.554 2.385 0.915 1.00 97.31 107 LEU A CA 1
ATOM 869 C C . LEU A 1 107 ? -11.693 1.505 0.414 1.00 97.31 107 LEU A C 1
ATOM 871 O O . LEU A 1 107 ? -12.866 1.748 0.693 1.00 97.31 107 LEU A O 1
ATOM 875 N N . GLN A 1 108 ? -11.346 0.458 -0.319 1.00 96.44 108 GLN A N 1
ATOM 876 C CA . GLN A 1 108 ? -12.242 -0.661 -0.557 1.00 96.44 108 GLN A CA 1
ATOM 877 C C . GLN A 1 108 ? -11.499 -1.946 -0.219 1.00 96.44 108 GLN A C 1
ATOM 879 O O . GLN A 1 108 ? -10.349 -2.112 -0.608 1.00 96.44 108 GLN A O 1
ATOM 884 N N . THR A 1 109 ? -12.128 -2.842 0.526 1.00 96.56 109 THR A N 1
ATOM 885 C CA . THR A 1 109 ? -11.540 -4.127 0.918 1.00 96.56 109 THR A CA 1
ATOM 886 C C . THR A 1 109 ? -12.378 -5.272 0.387 1.00 96.56 109 THR A C 1
ATOM 888 O O . THR A 1 109 ? -13.571 -5.118 0.129 1.00 96.56 109 THR A O 1
ATOM 891 N N . GLY A 1 110 ? -11.735 -6.412 0.180 1.00 95.00 110 GLY A N 1
ATOM 892 C CA . GLY A 1 110 ? -12.385 -7.680 -0.116 1.00 95.00 110 GLY A CA 1
ATOM 893 C C . GLY A 1 110 ? -11.445 -8.835 0.223 1.00 95.00 110 GLY A C 1
ATOM 894 O O . GLY A 1 110 ? -10.317 -8.592 0.662 1.00 95.00 110 GLY A O 1
ATOM 895 N N . PRO A 1 111 ? -11.857 -10.091 -0.015 1.00 93.62 111 PRO A N 1
ATOM 896 C CA . PRO A 1 111 ? -11.046 -11.254 0.327 1.00 93.62 111 PRO A CA 1
ATOM 897 C C . PRO A 1 111 ? -9.650 -11.190 -0.308 1.00 93.62 111 PRO A C 1
ATOM 899 O O . PRO A 1 111 ? -9.503 -11.270 -1.529 1.00 93.62 111 PRO A O 1
ATOM 902 N N . GLY A 1 112 ? -8.626 -11.035 0.529 1.00 95.62 112 GLY A N 1
ATOM 903 C CA . GLY A 1 112 ? -7.225 -10.990 0.123 1.00 95.62 112 GLY A CA 1
ATOM 904 C C . GLY A 1 112 ? -6.749 -9.688 -0.521 1.00 95.62 112 GLY A C 1
ATOM 905 O O . GLY A 1 112 ? -5.630 -9.667 -1.040 1.00 95.62 112 GLY A O 1
ATOM 906 N N . VAL A 1 113 ? -7.542 -8.609 -0.509 1.00 97.50 113 VAL A N 1
ATOM 907 C CA . VAL A 1 113 ? -7.191 -7.366 -1.214 1.00 97.50 113 VAL A CA 1
ATOM 908 C C . VAL A 1 113 ? -7.619 -6.085 -0.493 1.00 97.50 113 VAL A C 1
ATOM 910 O O . VAL A 1 113 ? -8.720 -5.981 0.051 1.00 97.50 113 VAL A O 1
ATOM 913 N N . ILE A 1 114 ? -6.750 -5.074 -0.561 1.00 98.38 114 ILE A N 1
ATOM 914 C CA . ILE A 1 114 ? -7.039 -3.680 -0.205 1.00 98.38 114 ILE A CA 1
ATOM 915 C C . ILE A 1 114 ? -6.863 -2.803 -1.447 1.00 98.38 114 ILE A C 1
ATOM 917 O O . ILE A 1 114 ? -5.829 -2.847 -2.110 1.00 98.38 114 ILE A O 1
ATOM 921 N N . PHE A 1 115 ? -7.841 -1.947 -1.715 1.00 97.69 115 PHE A N 1
ATOM 922 C CA . PHE A 1 115 ? -7.783 -0.873 -2.698 1.00 97.69 115 PHE A CA 1
ATOM 923 C C . PHE A 1 115 ? -7.676 0.469 -1.968 1.00 97.69 115 PHE A C 1
ATOM 925 O O . PHE A 1 115 ? -8.648 0.953 -1.385 1.00 97.69 115 PHE A O 1
ATOM 932 N N . ALA A 1 116 ? -6.490 1.071 -1.987 1.00 97.44 116 ALA A N 1
ATOM 933 C CA . ALA A 1 116 ? -6.255 2.435 -1.538 1.00 97.44 116 ALA A CA 1
ATOM 934 C C . ALA A 1 116 ? -6.714 3.399 -2.636 1.00 97.44 116 ALA A C 1
ATOM 936 O O . ALA A 1 116 ? -6.134 3.403 -3.723 1.00 97.44 116 ALA A O 1
ATOM 937 N N . MET A 1 117 ? -7.761 4.180 -2.371 1.00 94.38 117 MET A N 1
ATOM 938 C CA . MET A 1 117 ? -8.325 5.103 -3.360 1.00 94.38 117 MET A CA 1
ATOM 939 C C . MET A 1 117 ? -7.975 6.554 -3.057 1.00 94.38 117 MET A C 1
ATOM 941 O O . MET A 1 117 ? -7.518 7.259 -3.946 1.00 94.38 117 MET A O 1
ATOM 945 N N . ASP A 1 118 ? -8.177 6.989 -1.813 1.00 93.12 118 ASP A N 1
ATOM 946 C CA . ASP A 1 118 ? -7.857 8.353 -1.397 1.00 93.12 118 ASP A CA 1
ATOM 947 C C . ASP A 1 118 ? -7.338 8.370 0.042 1.00 93.12 118 ASP A C 1
ATOM 949 O O . ASP A 1 118 ? -7.751 7.563 0.883 1.00 93.12 118 ASP A O 1
ATOM 953 N N . SER A 1 119 ? -6.408 9.276 0.321 1.00 94.06 119 SER A N 1
ATOM 954 C CA . SER A 1 119 ? -5.918 9.518 1.668 1.00 94.06 119 SER A CA 1
ATOM 955 C C . SER A 1 119 ? -5.357 10.926 1.807 1.00 94.06 119 SER A C 1
ATOM 957 O O . SER A 1 119 ? -4.398 11.298 1.124 1.00 94.06 119 SER A O 1
ATOM 959 N N . PHE A 1 120 ? -5.865 11.657 2.788 1.00 92.56 120 PHE A N 1
ATOM 960 C CA . PHE A 1 120 ? -5.352 12.947 3.204 1.00 92.56 120 PHE A CA 1
ATOM 961 C C . PHE A 1 120 ? -5.197 12.968 4.727 1.00 92.56 120 PHE A C 1
ATOM 963 O O . PHE A 1 120 ? -6.141 12.725 5.477 1.00 92.56 120 PHE A O 1
ATOM 970 N N . ARG A 1 121 ? -3.969 13.232 5.190 1.00 93.19 121 ARG A N 1
ATOM 971 C CA . ARG A 1 121 ? -3.593 13.164 6.610 1.00 93.19 121 ARG A CA 1
ATOM 972 C C . ARG A 1 121 ? -2.815 14.402 7.062 1.00 93.19 121 ARG A C 1
ATOM 974 O O . ARG A 1 121 ? -1.581 14.388 7.020 1.00 93.19 121 ARG A O 1
ATOM 981 N N . PRO A 1 122 ? -3.513 15.441 7.528 1.00 90.00 122 PRO A N 1
ATOM 982 C CA . PRO A 1 122 ? -2.906 16.557 8.244 1.00 90.00 122 PRO A CA 1
ATOM 983 C C . PRO A 1 122 ? -2.230 16.158 9.565 1.00 90.00 122 PRO A C 1
ATOM 985 O O . PRO A 1 122 ? -1.096 16.573 9.806 1.00 90.00 122 PRO A O 1
ATOM 988 N N . ASP A 1 123 ? -2.912 15.379 10.413 1.00 91.94 123 ASP A N 1
ATOM 989 C CA . ASP A 1 123 ? -2.525 15.177 11.824 1.00 91.94 123 ASP A CA 1
ATOM 990 C C . ASP A 1 123 ? -3.091 13.896 12.484 1.00 91.94 123 ASP A C 1
ATOM 992 O O . ASP A 1 123 ? -3.067 13.766 13.705 1.00 91.94 123 ASP A O 1
ATOM 996 N N . SER A 1 124 ? -3.591 12.928 11.710 1.00 93.50 124 SER A N 1
ATOM 997 C CA . SER A 1 124 ? -4.172 11.681 12.246 1.00 93.50 124 SER A CA 1
ATOM 998 C C . SER A 1 124 ? -3.250 10.453 12.118 1.00 93.50 124 SER A C 1
ATOM 1000 O O . SER A 1 124 ? -2.059 10.569 11.821 1.00 93.50 124 SER A O 1
ATOM 1002 N N . ALA A 1 125 ? -3.799 9.259 12.366 1.00 95.19 125 ALA A N 1
ATOM 1003 C CA . ALA A 1 125 ? -3.140 7.965 12.202 1.00 95.19 125 ALA A CA 1
ATOM 1004 C C . ALA A 1 125 ? -2.637 7.754 10.767 1.00 95.19 125 ALA A C 1
ATOM 1006 O O . ALA A 1 125 ? -3.192 8.283 9.808 1.00 95.19 125 ALA A O 1
ATOM 1007 N N . TYR A 1 126 ? -1.576 6.970 10.592 1.00 95.94 126 TYR A N 1
ATOM 1008 C CA . TYR A 1 126 ? -1.010 6.720 9.268 1.00 95.94 126 TYR A CA 1
ATOM 1009 C C . TYR A 1 126 ? -1.910 5.800 8.432 1.00 95.94 126 TYR A C 1
ATOM 1011 O O . TYR A 1 126 ? -2.554 4.901 8.968 1.00 95.94 126 TYR A O 1
ATOM 1019 N N . TRP A 1 127 ? -1.877 5.961 7.101 1.00 97.44 127 TRP A N 1
ATOM 1020 C CA . TRP A 1 127 ? -2.658 5.138 6.164 1.00 97.44 127 TRP A CA 1
ATOM 1021 C C . TRP A 1 127 ? -2.493 3.632 6.416 1.00 97.44 127 TRP A C 1
ATOM 1023 O O . TRP A 1 127 ? -3.480 2.913 6.415 1.00 97.44 127 TRP A O 1
ATOM 1033 N N . ALA A 1 128 ? -1.274 3.168 6.713 1.00 98.19 128 ALA A N 1
ATOM 1034 C CA . ALA A 1 128 ? -1.003 1.765 7.031 1.00 98.19 128 ALA A CA 1
ATOM 1035 C C . ALA A 1 128 ? -1.834 1.246 8.219 1.00 98.19 128 ALA A C 1
ATOM 1037 O O . ALA A 1 128 ? -2.374 0.147 8.161 1.00 98.19 128 ALA A O 1
ATOM 1038 N N . GLN A 1 129 ? -1.977 2.056 9.273 1.00 98.19 129 GLN A N 1
ATOM 1039 C CA . GLN A 1 129 ? -2.743 1.697 10.468 1.00 98.19 129 GLN A CA 1
ATOM 1040 C C . GLN A 1 129 ? -4.244 1.674 10.168 1.00 98.19 129 GLN A C 1
ATOM 1042 O O . GLN A 1 129 ? -4.942 0.767 10.608 1.00 98.19 129 GLN A O 1
ATOM 1047 N N . ILE A 1 130 ? -4.725 2.645 9.382 1.00 98.25 130 ILE A N 1
ATOM 1048 C CA . ILE A 1 130 ? -6.119 2.707 8.924 1.00 98.25 130 ILE A CA 1
ATOM 1049 C C . ILE A 1 130 ? -6.447 1.502 8.039 1.00 98.25 130 ILE A C 1
ATOM 1051 O O . ILE A 1 130 ? -7.437 0.819 8.275 1.00 98.25 130 ILE A O 1
ATOM 1055 N N . ALA A 1 131 ? -5.603 1.208 7.050 1.00 98.50 131 ALA A N 1
ATOM 1056 C CA . ALA A 1 131 ? -5.788 0.096 6.127 1.00 98.50 131 ALA A CA 1
ATOM 1057 C C . ALA A 1 131 ? -5.803 -1.252 6.853 1.00 98.50 131 ALA A C 1
ATOM 1059 O O . ALA A 1 131 ? -6.664 -2.083 6.573 1.00 98.50 131 ALA A O 1
ATOM 1060 N N . GLN A 1 132 ? -4.899 -1.440 7.820 1.00 98.50 132 GLN A N 1
ATOM 1061 C CA . GLN A 1 132 ? -4.887 -2.619 8.676 1.00 98.50 132 GLN A CA 1
ATOM 1062 C C . GLN A 1 132 ? -6.190 -2.744 9.475 1.00 98.50 132 GLN A C 1
ATOM 1064 O O . GLN A 1 132 ? -6.835 -3.786 9.406 1.00 98.50 132 GLN A O 1
ATOM 1069 N N . ALA A 1 133 ? -6.599 -1.683 10.180 1.00 98.31 133 ALA A N 1
ATOM 1070 C CA . ALA A 1 133 ? -7.809 -1.679 11.000 1.00 98.31 133 ALA A CA 1
ATOM 1071 C C . ALA A 1 133 ? -9.066 -1.997 10.177 1.00 98.31 133 ALA A C 1
ATOM 1073 O O . ALA A 1 133 ? -9.886 -2.808 10.594 1.00 98.31 133 ALA A O 1
ATOM 1074 N N . VAL A 1 134 ? -9.195 -1.381 8.998 1.00 98.00 134 VAL A N 1
ATOM 1075 C CA . VAL A 1 134 ? -10.321 -1.594 8.080 1.00 98.00 134 VAL A CA 1
ATOM 1076 C C . VAL A 1 134 ? -10.340 -3.022 7.546 1.00 98.00 134 VAL A C 1
ATOM 1078 O O . VAL A 1 134 ? -11.397 -3.640 7.506 1.00 98.00 134 VAL A O 1
ATOM 1081 N N . TYR A 1 135 ? -9.194 -3.551 7.116 1.00 98.06 135 TYR A N 1
ATOM 1082 C CA . TYR A 1 135 ? -9.137 -4.897 6.552 1.00 98.06 135 TYR A CA 1
ATOM 1083 C C . TYR A 1 135 ? -9.417 -5.968 7.615 1.00 98.06 135 TYR A C 1
ATOM 1085 O O . TYR A 1 135 ? -10.200 -6.881 7.368 1.00 98.06 135 TYR A O 1
ATOM 1093 N N . GLN A 1 136 ? -8.838 -5.817 8.812 1.00 97.50 136 GLN A N 1
ATOM 1094 C CA . GLN A 1 136 ? -9.002 -6.759 9.926 1.00 97.50 136 GLN A CA 1
ATOM 1095 C C . GLN A 1 136 ? -10.412 -6.786 10.530 1.00 97.50 136 GLN A C 1
ATOM 1097 O O . GLN A 1 136 ? -10.730 -7.722 11.257 1.00 97.50 136 GLN A O 1
ATOM 1102 N N . ASP A 1 137 ? -11.253 -5.797 10.223 1.00 96.38 137 ASP A N 1
ATOM 1103 C CA . ASP A 1 137 ? -12.653 -5.758 10.661 1.00 96.38 137 ASP A CA 1
ATOM 1104 C C . ASP A 1 137 ? -13.500 -6.872 10.025 1.00 96.38 137 ASP A C 1
ATOM 1106 O O . ASP A 1 137 ? -14.431 -7.377 10.644 1.00 96.38 137 ASP A O 1
ATOM 1110 N N . GLU A 1 138 ? -13.178 -7.273 8.789 1.00 94.50 138 GLU A N 1
ATOM 1111 C CA . GLU A 1 138 ? -13.966 -8.256 8.026 1.00 94.50 138 GLU A CA 1
ATOM 1112 C C . GLU A 1 138 ? -13.139 -9.423 7.473 1.00 94.50 138 GLU A C 1
ATOM 1114 O O . GLU A 1 138 ? -13.708 -10.416 7.008 1.00 94.50 138 GLU A O 1
ATOM 1119 N N . HIS A 1 139 ? -11.808 -9.329 7.501 1.00 95.50 139 HIS A N 1
ATOM 1120 C CA . HIS A 1 139 ? -10.922 -10.317 6.897 1.00 95.50 139 HIS A CA 1
ATOM 1121 C C . HIS A 1 139 ? -9.737 -10.662 7.808 1.00 95.50 139 HIS A C 1
ATOM 1123 O O . HIS A 1 139 ? -9.119 -9.772 8.396 1.00 95.50 139 HIS A O 1
ATOM 1129 N N . PRO A 1 140 ? -9.336 -11.943 7.889 1.00 96.50 140 PRO A N 1
ATOM 1130 C CA . PRO A 1 140 ? -8.087 -12.317 8.535 1.00 96.50 140 PRO A CA 1
ATOM 1131 C C . PRO A 1 140 ? -6.910 -11.645 7.830 1.00 96.50 140 PRO A C 1
ATOM 1133 O O . PRO A 1 140 ? -6.754 -11.766 6.614 1.00 96.50 140 PRO A O 1
ATOM 1136 N N . ILE A 1 141 ? -6.045 -10.966 8.589 1.00 96.81 141 ILE A N 1
ATOM 1137 C CA . ILE A 1 141 ? -4.878 -10.283 8.011 1.00 96.81 141 ILE A CA 1
ATOM 1138 C C . ILE A 1 141 ? -3.990 -11.244 7.219 1.00 96.81 141 ILE A C 1
ATOM 1140 O O . ILE A 1 141 ? -3.490 -10.871 6.168 1.00 96.81 141 ILE A O 1
ATOM 1144 N N . GLU A 1 142 ? -3.889 -12.501 7.660 1.00 96.62 142 GLU A N 1
ATOM 1145 C CA . GLU A 1 142 ? -3.109 -13.557 7.009 1.00 96.62 142 GLU A CA 1
ATOM 1146 C C . GLU A 1 142 ? -3.491 -13.804 5.542 1.00 96.62 142 GLU A C 1
ATOM 1148 O O . GLU A 1 142 ? -2.629 -14.241 4.773 1.00 96.62 142 GLU A O 1
ATOM 1153 N N . ASP A 1 143 ? -4.731 -13.487 5.158 1.00 95.69 143 ASP A N 1
ATOM 1154 C CA . ASP A 1 143 ? -5.256 -13.694 3.809 1.00 95.69 143 ASP A CA 1
ATOM 1155 C C . ASP A 1 143 ? -4.883 -12.572 2.835 1.00 95.69 143 ASP A C 1
ATOM 1157 O O . ASP A 1 143 ? -5.072 -12.736 1.629 1.00 95.69 143 ASP A O 1
ATOM 1161 N N . LEU A 1 144 ? -4.375 -11.431 3.323 1.00 98.00 144 LEU A N 1
ATOM 1162 C CA . LEU A 1 144 ? -4.048 -10.278 2.484 1.00 98.00 144 LEU A CA 1
ATOM 1163 C C . LEU A 1 144 ? -2.907 -10.612 1.511 1.00 98.00 144 LEU A C 1
ATOM 1165 O O . LEU A 1 144 ? -1.770 -10.857 1.918 1.00 98.00 144 LEU A O 1
ATOM 1169 N N . LYS A 1 145 ? -3.216 -10.551 0.214 1.00 97.81 145 LYS A N 1
ATOM 1170 C CA . LYS A 1 145 ? -2.298 -10.842 -0.897 1.00 97.81 145 LYS A CA 1
ATOM 1171 C C . LYS A 1 145 ? -1.989 -9.621 -1.744 1.00 97.81 145 LYS A C 1
ATOM 1173 O O . LYS A 1 145 ? -0.886 -9.520 -2.264 1.00 97.81 145 LYS A O 1
ATOM 1178 N N . TYR A 1 146 ? -2.937 -8.700 -1.892 1.00 98.44 146 TYR A N 1
ATOM 1179 C CA . TYR A 1 146 ? -2.799 -7.587 -2.827 1.00 98.44 146 TYR A CA 1
ATOM 1180 C C . TYR A 1 146 ? -3.121 -6.254 -2.169 1.00 98.44 146 TYR A C 1
ATOM 1182 O O . TYR A 1 146 ? -4.132 -6.104 -1.482 1.00 98.44 146 TYR A O 1
ATOM 1190 N N . VAL A 1 147 ? -2.286 -5.255 -2.440 1.00 98.62 147 VAL A N 1
ATOM 1191 C CA . VAL A 1 147 ? -2.602 -3.858 -2.142 1.00 98.62 147 VAL A CA 1
ATOM 1192 C C . VAL A 1 147 ? -2.502 -3.044 -3.418 1.00 98.62 147 VAL A C 1
ATOM 1194 O O . VAL A 1 147 ? -1.416 -2.864 -3.965 1.00 98.62 147 VAL A O 1
ATOM 1197 N N . PHE A 1 148 ? -3.638 -2.533 -3.870 1.00 98.19 148 PHE A N 1
ATOM 1198 C CA . PHE A 1 148 ? -3.736 -1.613 -4.992 1.00 98.19 148 PHE A CA 1
ATOM 1199 C C . PHE A 1 148 ? -3.698 -0.176 -4.488 1.00 98.19 148 PHE A C 1
ATOM 1201 O O . PHE A 1 148 ? -4.367 0.174 -3.520 1.00 98.19 148 PHE A O 1
ATOM 1208 N N . GLN A 1 149 ? -2.943 0.666 -5.173 1.00 97.44 149 GLN A N 1
ATOM 1209 C CA . GLN A 1 149 ? -2.919 2.110 -5.013 1.00 97.44 149 GLN A CA 1
ATOM 1210 C C . GLN A 1 149 ? -3.473 2.692 -6.304 1.00 97.44 149 GLN A C 1
ATOM 1212 O O . GLN A 1 149 ? -2.827 2.632 -7.353 1.00 97.44 149 GLN A O 1
ATOM 1217 N N . CYS A 1 150 ? -4.714 3.159 -6.220 1.00 95.06 150 CYS A N 1
ATOM 1218 C CA . CYS A 1 150 ? -5.491 3.565 -7.378 1.00 95.06 150 CYS A CA 1
ATOM 1219 C C . CYS A 1 150 ? -5.279 5.047 -7.678 1.00 95.06 150 CYS A C 1
ATOM 1221 O O . CYS A 1 150 ? -5.143 5.846 -6.755 1.00 95.06 150 CYS A O 1
ATOM 1223 N N . ASN A 1 151 ? -5.332 5.411 -8.959 1.00 93.38 151 ASN A N 1
ATOM 1224 C CA . ASN A 1 151 ? -5.367 6.801 -9.426 1.00 93.38 151 ASN A CA 1
ATOM 1225 C C . ASN A 1 151 ? -4.287 7.693 -8.786 1.00 93.38 151 ASN A C 1
ATOM 1227 O O . ASN A 1 151 ? -4.576 8.721 -8.172 1.00 93.38 151 ASN A O 1
ATOM 1231 N N . ILE A 1 152 ? -3.024 7.280 -8.888 1.00 93.81 152 ILE A N 1
ATOM 1232 C CA . ILE A 1 152 ? -1.915 7.936 -8.195 1.00 93.81 152 ILE A CA 1
ATOM 1233 C C . ILE A 1 152 ? -1.711 9.360 -8.722 1.00 93.81 152 ILE A C 1
ATOM 1235 O O . ILE A 1 152 ? -1.257 9.567 -9.844 1.00 93.81 152 ILE A O 1
ATOM 1239 N N . ILE A 1 153 ? -1.958 10.334 -7.843 1.00 92.81 153 ILE A N 1
ATOM 1240 C CA . ILE A 1 153 ? -1.682 11.765 -8.062 1.00 92.81 153 ILE A CA 1
ATOM 1241 C C . ILE A 1 153 ? -0.595 12.316 -7.126 1.00 92.81 153 ILE A C 1
ATOM 1243 O O . ILE A 1 153 ? -0.277 13.504 -7.158 1.00 92.81 153 ILE A O 1
ATOM 1247 N N . ASN A 1 154 ? -0.008 11.475 -6.263 1.00 95.25 154 ASN A N 1
ATOM 1248 C CA . ASN A 1 154 ? 1.083 11.909 -5.393 1.00 95.25 154 ASN A CA 1
ATOM 1249 C C . ASN A 1 154 ? 2.301 12.306 -6.248 1.00 95.25 154 ASN A C 1
ATOM 1251 O O . ASN A 1 154 ? 2.855 11.428 -6.910 1.00 95.25 154 ASN A O 1
ATOM 1255 N N . PRO A 1 155 ? 2.779 13.564 -6.200 1.00 95.81 155 PRO A N 1
ATOM 1256 C CA . PRO A 1 155 ? 3.747 14.064 -7.173 1.00 95.81 155 PRO A CA 1
ATOM 1257 C C . PRO A 1 155 ? 5.080 13.315 -7.137 1.00 95.81 155 PRO A C 1
ATOM 1259 O O . PRO A 1 155 ? 5.645 13.044 -8.185 1.00 95.81 155 PRO A O 1
ATOM 1262 N N . GLU A 1 156 ? 5.563 12.913 -5.958 1.00 96.62 156 GLU A N 1
ATOM 1263 C CA . GLU A 1 156 ? 6.811 12.144 -5.843 1.00 96.62 156 GLU A CA 1
ATOM 1264 C C . GLU A 1 156 ? 6.697 10.776 -6.526 1.00 96.62 156 GLU A C 1
ATOM 1266 O O . GLU A 1 156 ? 7.564 10.403 -7.311 1.00 96.62 156 GLU A O 1
ATOM 1271 N N . THR A 1 157 ? 5.615 10.040 -6.253 1.00 96.75 157 THR A N 1
ATOM 1272 C CA . THR A 1 157 ? 5.418 8.696 -6.823 1.00 96.75 157 THR A CA 1
ATOM 1273 C C . THR A 1 157 ? 5.105 8.786 -8.317 1.00 96.75 157 THR A C 1
ATOM 1275 O O . THR A 1 157 ? 5.687 8.055 -9.112 1.00 96.75 157 THR A O 1
ATOM 1278 N N . MET A 1 158 ? 4.242 9.728 -8.708 1.00 95.69 158 MET A N 1
ATOM 1279 C CA . MET A 1 158 ? 3.844 9.958 -10.097 1.00 95.69 158 MET A CA 1
ATOM 1280 C C . MET A 1 158 ? 5.037 10.342 -10.976 1.00 95.69 158 MET A C 1
ATOM 1282 O O . MET A 1 158 ? 5.264 9.720 -12.013 1.00 95.69 158 MET A O 1
ATOM 1286 N N . LEU A 1 159 ? 5.836 11.326 -10.544 1.00 96.00 159 LEU A N 1
ATOM 1287 C CA . LEU A 1 159 ? 7.016 11.762 -11.289 1.00 96.00 159 LEU A CA 1
ATOM 1288 C C . LEU A 1 159 ? 8.079 10.670 -11.345 1.00 96.00 159 LEU A C 1
ATOM 1290 O O . LEU A 1 159 ? 8.682 10.485 -12.398 1.00 96.00 159 LEU A O 1
ATOM 1294 N N . PHE A 1 160 ? 8.291 9.922 -10.259 1.00 97.81 160 PHE A N 1
ATOM 1295 C CA . PHE A 1 160 ? 9.239 8.813 -10.278 1.00 97.81 160 PHE A CA 1
ATOM 1296 C C . PHE A 1 160 ? 8.851 7.762 -11.328 1.00 97.81 160 PHE A C 1
ATOM 1298 O O . PHE A 1 160 ? 9.678 7.389 -12.161 1.00 97.81 160 PHE A O 1
ATOM 1305 N N . VAL A 1 161 ? 7.585 7.339 -11.349 1.00 96.75 161 VAL A N 1
ATOM 1306 C CA . VAL A 1 161 ? 7.098 6.372 -12.339 1.00 96.75 161 VAL A CA 1
ATOM 1307 C C . VAL A 1 161 ? 7.248 6.937 -13.759 1.00 96.75 161 VAL A C 1
ATOM 1309 O O . VAL A 1 161 ? 7.949 6.360 -14.583 1.00 96.75 161 VAL A O 1
ATOM 1312 N N . GLN A 1 162 ? 6.690 8.110 -14.052 1.00 94.88 162 GLN A N 1
ATOM 1313 C CA . GLN A 1 162 ? 6.652 8.622 -15.430 1.00 94.88 162 GLN A CA 1
ATOM 1314 C C . GLN A 1 162 ? 7.994 9.130 -15.963 1.00 94.88 162 GLN A C 1
ATOM 1316 O O . GLN A 1 162 ? 8.220 9.103 -17.169 1.00 94.88 162 GLN A O 1
ATOM 1321 N N . LYS A 1 163 ? 8.856 9.678 -15.100 1.00 95.19 163 LYS A N 1
ATOM 1322 C CA . LYS A 1 163 ? 10.063 10.416 -15.518 1.00 95.19 163 LYS A CA 1
ATOM 1323 C C . LYS A 1 163 ? 11.367 9.731 -15.138 1.00 95.19 163 LYS A C 1
ATOM 1325 O O . LYS A 1 163 ? 12.421 10.192 -15.564 1.00 95.19 163 LYS A O 1
ATOM 1330 N N . SER A 1 164 ? 11.325 8.664 -14.346 1.00 96.69 164 SER A N 1
ATOM 1331 C CA . SER A 1 164 ? 12.530 7.917 -13.961 1.00 96.69 164 SER A CA 1
ATOM 1332 C C . SER A 1 164 ? 12.415 6.425 -14.241 1.00 96.69 164 SER A C 1
ATOM 1334 O O . SER A 1 164 ? 13.418 5.805 -14.579 1.00 96.69 164 SER A O 1
ATOM 1336 N N . LEU A 1 165 ? 11.217 5.851 -14.126 1.00 96.56 165 LEU A N 1
ATOM 1337 C CA . LEU A 1 165 ? 10.998 4.425 -14.344 1.00 96.56 165 LEU A CA 1
ATOM 1338 C C . LEU A 1 165 ? 10.654 4.113 -15.810 1.00 96.56 165 LEU A C 1
ATOM 1340 O O . LEU A 1 165 ? 11.281 3.244 -16.411 1.00 96.56 165 LEU A O 1
ATOM 1344 N N . TYR A 1 166 ? 9.725 4.860 -16.409 1.00 96.44 166 TYR A N 1
ATOM 1345 C CA . TYR A 1 166 ? 9.292 4.692 -17.802 1.00 96.44 166 TYR A CA 1
ATOM 1346 C C . TYR A 1 166 ? 10.060 5.627 -18.743 1.00 96.44 166 TYR A C 1
ATOM 1348 O O . TYR A 1 166 ? 9.523 6.582 -19.301 1.00 96.44 166 TYR A O 1
ATOM 1356 N N . VAL A 1 167 ? 11.359 5.364 -18.877 1.00 96.12 167 VAL A N 1
ATOM 1357 C CA . VAL A 1 167 ? 12.283 6.157 -19.698 1.00 96.12 167 VAL A CA 1
ATOM 1358 C C . VAL A 1 167 ? 13.064 5.279 -20.667 1.00 96.12 167 VAL A C 1
ATOM 1360 O O . VAL A 1 167 ? 13.288 4.096 -20.404 1.00 96.12 167 VAL A O 1
ATOM 1363 N N . ALA A 1 168 ? 13.554 5.875 -21.757 1.00 95.06 168 ALA A N 1
ATOM 1364 C CA . ALA A 1 168 ? 14.287 5.157 -22.801 1.00 95.06 168 ALA A CA 1
ATOM 1365 C C . ALA A 1 168 ? 15.529 4.418 -22.269 1.00 95.06 168 ALA A C 1
ATOM 1367 O O . ALA A 1 168 ? 15.851 3.337 -22.750 1.00 95.06 168 ALA A O 1
ATOM 1368 N N . ALA A 1 169 ? 16.182 4.945 -21.225 1.00 93.31 169 ALA A N 1
ATOM 1369 C CA .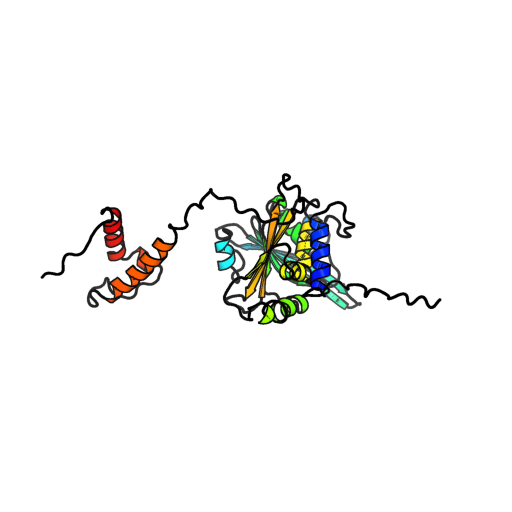 ALA A 1 169 ? 17.304 4.282 -20.552 1.00 93.31 169 ALA A CA 1
ATOM 1370 C C . ALA A 1 169 ? 16.924 2.942 -19.885 1.00 93.31 169 ALA A C 1
ATOM 1372 O O . ALA A 1 169 ? 17.789 2.104 -19.651 1.00 93.31 169 ALA A O 1
ATOM 1373 N N . ASN A 1 170 ? 15.635 2.731 -19.606 1.00 93.81 170 ASN A N 1
ATOM 1374 C CA . ASN A 1 170 ? 15.074 1.467 -19.129 1.00 93.81 170 ASN A CA 1
ATOM 1375 C C . ASN A 1 170 ? 14.420 0.654 -20.259 1.00 93.81 170 ASN A C 1
ATOM 1377 O O . ASN A 1 170 ? 13.806 -0.373 -19.985 1.00 93.81 170 ASN A O 1
ATOM 1381 N N . GLY A 1 171 ? 14.516 1.109 -21.513 1.00 94.12 171 GLY A N 1
ATOM 1382 C CA . GLY A 1 171 ? 13.827 0.507 -22.655 1.00 94.12 171 GLY A CA 1
ATOM 1383 C C . GLY A 1 171 ? 12.311 0.719 -22.637 1.00 94.12 171 GLY A C 1
ATOM 1384 O O . GLY A 1 171 ? 11.583 -0.088 -23.208 1.00 94.12 171 GLY A O 1
ATOM 1385 N N . LEU A 1 172 ? 11.831 1.767 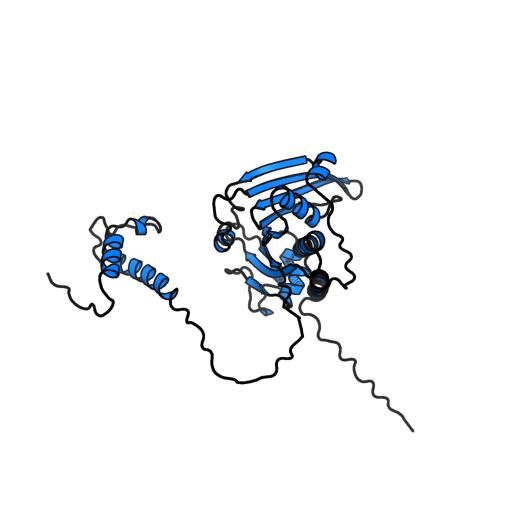-21.957 1.00 95.69 172 LEU A N 1
ATOM 1386 C CA . LEU A 1 172 ? 10.407 2.027 -21.735 1.00 95.69 172 LEU A CA 1
ATOM 1387 C C . LEU A 1 172 ? 10.016 3.452 -22.139 1.00 95.69 172 LEU A C 1
ATOM 1389 O O . LEU A 1 172 ? 10.855 4.346 -22.237 1.00 95.69 172 LEU A O 1
ATOM 1393 N N . GLY A 1 173 ? 8.720 3.667 -22.339 1.00 93.19 173 GLY A N 1
ATOM 1394 C CA . GLY A 1 173 ? 8.123 4.983 -22.549 1.00 93.19 173 GLY A CA 1
ATOM 1395 C C . GLY A 1 173 ? 6.848 5.123 -21.728 1.00 93.19 173 GLY A C 1
ATOM 1396 O O . GLY A 1 173 ? 6.260 4.121 -21.334 1.00 93.19 173 GLY A O 1
ATOM 1397 N N . TRP A 1 174 ? 6.449 6.363 -21.447 1.00 90.12 174 TRP A N 1
ATOM 1398 C CA . TRP A 1 174 ? 5.144 6.665 -20.863 1.00 90.12 174 TRP A CA 1
ATOM 1399 C C . TRP A 1 174 ? 4.308 7.471 -21.868 1.00 90.12 174 TRP A C 1
ATOM 1401 O O . TRP A 1 174 ? 4.802 8.502 -22.340 1.00 90.12 174 TRP A O 1
ATOM 1411 N N . PRO A 1 175 ? 3.058 7.078 -22.161 1.00 88.31 175 PRO A N 1
ATOM 1412 C CA . PRO A 1 175 ? 2.343 5.910 -21.630 1.00 88.31 175 PRO A CA 1
ATOM 1413 C C . PRO A 1 175 ? 2.892 4.561 -22.124 1.00 88.31 175 PRO A C 1
ATOM 1415 O O . PRO A 1 175 ? 3.626 4.508 -23.110 1.00 88.31 175 PRO A O 1
ATOM 1418 N N . ASP A 1 176 ? 2.534 3.484 -21.423 1.00 87.88 176 ASP A N 1
ATOM 1419 C CA . ASP A 1 176 ? 2.874 2.093 -21.756 1.00 87.88 176 ASP A CA 1
ATOM 1420 C C . ASP A 1 176 ? 1.580 1.278 -21.820 1.00 87.88 176 ASP A C 1
ATOM 1422 O O . ASP A 1 176 ? 0.722 1.407 -20.947 1.00 87.88 176 ASP A O 1
ATOM 1426 N N . ASP A 1 177 ? 1.436 0.438 -22.841 1.00 82.81 177 ASP A N 1
ATOM 1427 C CA . ASP A 1 177 ? 0.232 -0.359 -23.089 1.00 82.81 177 ASP A CA 1
ATOM 1428 C C . ASP A 1 177 ? 0.164 -1.630 -22.226 1.00 82.81 177 ASP A C 1
ATOM 1430 O O . ASP A 1 177 ? -0.808 -2.385 -22.293 1.00 82.81 177 ASP A O 1
ATOM 1434 N N . ARG A 1 178 ? 1.198 -1.889 -21.417 1.00 89.12 178 ARG A N 1
ATOM 1435 C CA . ARG A 1 178 ? 1.353 -3.119 -20.631 1.00 89.12 178 ARG A CA 1
ATOM 1436 C C . ARG A 1 178 ? 1.522 -2.845 -19.143 1.00 89.12 178 ARG A C 1
ATOM 1438 O O . ARG A 1 178 ? 2.200 -1.900 -18.734 1.00 89.12 178 ARG A O 1
ATOM 1445 N N . LEU A 1 179 ? 1.028 -3.778 -18.322 1.00 93.31 179 LEU A N 1
ATOM 1446 C CA . LEU A 1 179 ? 1.483 -3.888 -16.936 1.00 93.31 179 LEU A CA 1
ATOM 1447 C C . LEU A 1 179 ? 2.973 -4.234 -16.904 1.00 93.31 179 LEU A C 1
ATOM 1449 O O . LEU A 1 179 ? 3.425 -5.191 -17.537 1.00 93.31 179 LEU A O 1
ATOM 1453 N N . ARG A 1 180 ? 3.737 -3.474 -16.117 1.00 96.12 180 ARG A N 1
ATOM 1454 C CA . ARG A 1 180 ? 5.152 -3.748 -15.853 1.00 96.12 180 ARG A CA 1
ATOM 1455 C C . ARG A 1 180 ? 5.324 -4.284 -14.451 1.00 96.12 180 ARG A C 1
ATOM 1457 O O . ARG A 1 180 ? 4.872 -3.671 -13.488 1.00 96.12 180 ARG A O 1
ATOM 1464 N N . VAL A 1 181 ? 5.985 -5.433 -14.363 1.00 97.38 181 VAL A N 1
ATOM 1465 C CA . VAL A 1 181 ? 6.287 -6.124 -13.112 1.00 97.38 181 VAL A CA 1
ATOM 1466 C C . VAL A 1 181 ? 7.723 -5.816 -12.709 1.00 97.38 181 VAL A C 1
ATOM 1468 O O . VAL A 1 181 ? 8.654 -6.011 -13.486 1.00 97.38 181 VAL A O 1
ATOM 1471 N N . TRP A 1 182 ? 7.888 -5.356 -11.476 1.00 97.62 182 TRP A N 1
ATOM 1472 C CA . TRP A 1 182 ? 9.166 -5.025 -10.863 1.00 97.62 182 TRP A CA 1
ATOM 1473 C C . TRP A 1 182 ? 9.447 -6.045 -9.771 1.00 97.62 182 TRP A C 1
ATOM 1475 O O . TRP A 1 182 ? 8.875 -5.983 -8.677 1.00 97.62 182 TRP A O 1
ATOM 1485 N N . GLU A 1 183 ? 10.289 -7.015 -10.111 1.00 96.12 183 GLU A N 1
ATOM 1486 C CA . GLU A 1 183 ? 10.620 -8.140 -9.242 1.00 96.12 183 GLU A CA 1
ATOM 1487 C C . GLU A 1 183 ? 11.570 -7.733 -8.112 1.00 96.12 183 GLU A C 1
ATOM 1489 O O . GLU A 1 183 ? 12.346 -6.772 -8.212 1.00 96.12 183 GLU A O 1
ATOM 1494 N N . GLU A 1 184 ? 11.506 -8.496 -7.025 1.00 91.75 184 GLU A N 1
ATOM 1495 C CA . GLU A 1 184 ? 12.346 -8.332 -5.846 1.00 91.75 184 GLU A CA 1
ATOM 1496 C C . GLU A 1 184 ? 13.847 -8.256 -6.202 1.00 91.75 184 GLU A C 1
ATOM 1498 O O . GLU A 1 184 ? 14.334 -8.907 -7.123 1.00 91.75 184 GLU A O 1
ATOM 1503 N N . ASN A 1 185 ? 14.608 -7.463 -5.440 1.00 88.62 185 ASN A N 1
ATOM 1504 C CA . ASN A 1 185 ? 16.052 -7.226 -5.617 1.00 88.62 185 ASN A CA 1
ATOM 1505 C C . ASN A 1 185 ? 16.470 -6.431 -6.873 1.00 88.62 185 ASN A C 1
ATOM 1507 O O . ASN A 1 185 ? 17.663 -6.191 -7.052 1.00 88.62 185 ASN A O 1
ATOM 1511 N N . THR A 1 186 ? 15.534 -5.944 -7.693 1.00 96.31 186 THR A N 1
ATOM 1512 C CA . THR A 1 186 ? 15.850 -4.971 -8.756 1.00 96.31 186 THR A CA 1
ATOM 1513 C C . THR A 1 186 ? 15.983 -3.544 -8.209 1.00 96.31 186 THR A C 1
ATOM 1515 O O . THR A 1 186 ? 15.430 -3.201 -7.156 1.00 96.31 186 THR A O 1
ATOM 1518 N N . ALA A 1 187 ? 16.720 -2.686 -8.924 1.00 97.06 187 ALA A N 1
ATOM 1519 C CA . ALA A 1 187 ? 16.875 -1.279 -8.551 1.00 97.06 187 ALA A CA 1
ATOM 1520 C C . ALA A 1 187 ? 15.528 -0.538 -8.600 1.00 97.06 187 ALA A C 1
ATOM 1522 O O . ALA A 1 187 ? 15.243 0.296 -7.742 1.00 97.06 187 ALA A O 1
ATOM 1523 N N . GLU A 1 188 ? 14.694 -0.881 -9.579 1.00 97.94 188 GLU A N 1
ATOM 1524 C CA . GLU A 1 188 ? 13.351 -0.361 -9.824 1.00 97.94 188 GLU A CA 1
ATOM 1525 C C . GLU A 1 188 ? 12.413 -0.693 -8.670 1.00 97.94 188 GLU A C 1
ATOM 1527 O O . GLU A 1 188 ? 11.784 0.200 -8.105 1.00 97.94 188 GLU A O 1
ATOM 1532 N N . TYR A 1 189 ? 12.377 -1.965 -8.272 1.00 98.44 189 TYR A N 1
ATOM 1533 C CA . TYR A 1 189 ? 11.602 -2.435 -7.130 1.00 98.44 189 TYR A CA 1
ATOM 1534 C C . TYR A 1 189 ? 12.007 -1.714 -5.840 1.00 98.44 189 TYR A C 1
ATOM 1536 O O . TYR A 1 189 ? 11.158 -1.178 -5.125 1.00 98.44 189 TYR A O 1
ATOM 1544 N N . GLN A 1 190 ? 13.312 -1.636 -5.559 1.00 98.31 190 GLN A N 1
ATOM 1545 C CA . GLN A 1 190 ? 13.817 -0.917 -4.390 1.00 98.31 190 GLN A CA 1
ATOM 1546 C C . GLN A 1 190 ? 13.421 0.563 -4.447 1.00 98.31 190 GLN A C 1
ATOM 1548 O O . GLN A 1 190 ? 12.940 1.112 -3.463 1.00 98.31 190 GLN A O 1
ATOM 1553 N N . ALA A 1 191 ? 13.564 1.220 -5.594 1.00 98.31 191 ALA A N 1
ATOM 1554 C CA . ALA A 1 191 ? 13.206 2.624 -5.730 1.00 98.31 191 ALA A CA 1
ATOM 1555 C C . ALA A 1 191 ? 11.698 2.874 -5.578 1.00 98.31 191 ALA A C 1
ATOM 1557 O O . ALA A 1 191 ? 11.311 3.811 -4.876 1.00 98.31 191 ALA A O 1
ATOM 1558 N N . LEU A 1 192 ? 10.850 1.996 -6.127 1.00 98.50 192 LEU A N 1
ATOM 1559 C CA . LEU A 1 192 ? 9.400 2.028 -5.928 1.00 98.50 192 LEU A CA 1
ATOM 1560 C C . LEU A 1 192 ? 9.052 1.943 -4.447 1.00 98.50 192 LEU A C 1
ATOM 1562 O O . LEU A 1 192 ? 8.342 2.815 -3.954 1.00 98.50 192 LEU A O 1
ATOM 1566 N N . LEU A 1 193 ? 9.615 0.985 -3.706 1.00 98.25 193 LEU A N 1
ATOM 1567 C CA . LEU A 1 193 ? 9.420 0.877 -2.254 1.00 98.25 193 LEU A CA 1
ATOM 1568 C C . LEU A 1 193 ? 10.004 2.060 -1.464 1.00 98.25 193 LEU A C 1
ATOM 1570 O O . LEU A 1 193 ? 9.650 2.255 -0.297 1.00 98.25 193 LEU A O 1
ATOM 1574 N N . GLY A 1 194 ? 10.872 2.862 -2.086 1.00 97.75 194 GLY A N 1
ATOM 1575 C CA . GLY A 1 194 ? 11.373 4.145 -1.597 1.00 97.75 194 GLY A CA 1
ATOM 1576 C C . GLY A 1 194 ? 10.343 5.279 -1.650 1.00 97.75 194 GLY A C 1
ATOM 1577 O O . GLY 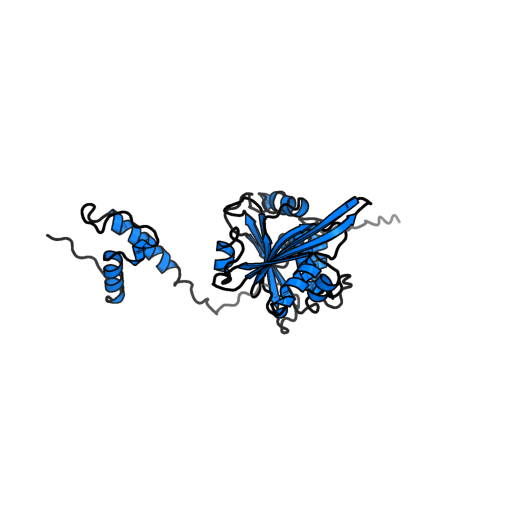A 1 194 ? 10.379 6.166 -0.790 1.00 97.75 194 GLY A O 1
ATOM 1578 N N . THR A 1 195 ? 9.381 5.217 -2.574 1.00 98.25 195 THR A N 1
ATOM 1579 C CA . THR A 1 195 ? 8.359 6.259 -2.777 1.00 98.25 195 THR A CA 1
ATOM 1580 C C . THR A 1 195 ? 7.366 6.371 -1.617 1.00 98.25 195 THR A C 1
ATOM 1582 O O . THR A 1 195 ? 7.151 5.431 -0.845 1.00 98.25 195 THR A O 1
ATOM 1585 N N . ARG A 1 196 ? 6.726 7.538 -1.488 1.00 95.56 196 ARG A N 1
ATOM 1586 C CA . ARG A 1 196 ? 5.762 7.848 -0.423 1.00 95.56 196 ARG A CA 1
ATOM 1587 C C . ARG A 1 196 ? 4.556 6.910 -0.383 1.00 95.56 196 ARG A C 1
ATOM 1589 O O . ARG A 1 196 ? 4.112 6.606 0.723 1.00 95.56 196 ARG A O 1
ATOM 1596 N N . LEU A 1 197 ? 4.026 6.463 -1.524 1.00 95.94 197 LEU A N 1
ATOM 1597 C CA . LEU A 1 197 ? 2.846 5.591 -1.528 1.00 95.94 197 LEU A CA 1
ATOM 1598 C C . LEU A 1 197 ? 3.203 4.133 -1.219 1.00 95.94 197 LEU A C 1
ATOM 1600 O O . LEU A 1 197 ? 2.625 3.548 -0.302 1.00 95.94 197 LEU A O 1
ATOM 1604 N N . ALA A 1 198 ? 4.239 3.582 -1.858 1.00 96.94 198 ALA A N 1
ATOM 1605 C CA . ALA A 1 198 ? 4.687 2.220 -1.561 1.00 96.94 198 ALA A CA 1
ATOM 1606 C C . ALA A 1 198 ? 5.241 2.078 -0.129 1.00 96.94 198 ALA A C 1
ATOM 1608 O O . ALA A 1 198 ? 5.095 1.024 0.491 1.00 96.94 198 ALA A O 1
ATOM 1609 N N . LYS A 1 199 ? 5.790 3.159 0.452 1.00 97.12 199 LYS A N 1
ATOM 1610 C CA . LYS A 1 199 ? 6.113 3.233 1.888 1.00 97.12 199 LYS A CA 1
ATOM 1611 C C . LYS A 1 199 ? 4.915 2.864 2.766 1.00 97.12 199 LYS A C 1
ATOM 1613 O O . LYS A 1 199 ? 5.100 2.217 3.792 1.00 97.12 199 LYS A O 1
ATOM 1618 N N . GLY A 1 200 ? 3.705 3.277 2.384 1.00 97.62 200 GLY A N 1
ATOM 1619 C CA . GLY A 1 200 ? 2.478 2.929 3.096 1.00 97.62 200 GLY A CA 1
ATOM 1620 C C . GLY A 1 200 ? 2.267 1.418 3.167 1.00 97.62 200 GLY A C 1
ATOM 1621 O O . GLY A 1 200 ? 1.967 0.900 4.238 1.00 97.62 200 GLY A O 1
ATOM 1622 N N . VAL A 1 201 ? 2.512 0.701 2.067 1.00 98.50 201 VAL A N 1
ATOM 1623 C CA . VAL A 1 201 ? 2.392 -0.767 2.014 1.00 98.50 201 VAL A CA 1
ATOM 1624 C C . VAL A 1 201 ? 3.493 -1.458 2.805 1.00 98.50 201 VAL A C 1
ATOM 1626 O O . VAL A 1 201 ? 3.211 -2.389 3.552 1.00 98.50 201 VAL A O 1
ATOM 1629 N N . VAL A 1 202 ? 4.735 -0.973 2.720 1.00 98.50 202 VAL A N 1
ATOM 1630 C CA . VAL A 1 202 ? 5.830 -1.458 3.579 1.00 98.50 202 VAL A CA 1
ATOM 1631 C C . VAL A 1 202 ? 5.427 -1.359 5.050 1.00 98.50 202 VAL A C 1
ATOM 1633 O O . VAL A 1 202 ? 5.598 -2.306 5.810 1.00 98.50 202 VAL A O 1
ATOM 1636 N N . TYR A 1 203 ? 4.885 -0.212 5.458 1.00 98.56 203 TYR A N 1
ATOM 1637 C 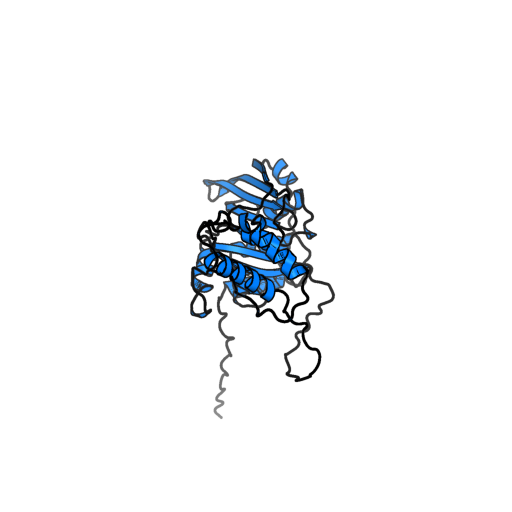CA . TYR A 1 203 ? 4.530 0.039 6.853 1.00 98.56 203 TYR A CA 1
ATOM 1638 C C . TYR A 1 203 ? 3.305 -0.773 7.275 1.00 98.56 203 TYR A C 1
ATOM 1640 O O . TYR A 1 203 ? 3.230 -1.175 8.430 1.00 98.56 203 TYR A O 1
ATOM 1648 N N . LEU A 1 204 ? 2.388 -1.062 6.348 1.00 98.62 204 LEU A N 1
ATOM 1649 C CA . LEU A 1 204 ? 1.305 -2.016 6.568 1.00 98.62 204 LEU A CA 1
ATOM 1650 C C . LEU A 1 204 ? 1.876 -3.407 6.853 1.00 98.62 204 LEU A C 1
ATOM 1652 O O . LEU A 1 204 ? 1.528 -3.992 7.867 1.00 98.62 204 LEU A O 1
ATOM 1656 N N . VAL A 1 205 ? 2.799 -3.910 6.026 1.00 98.38 205 VAL A N 1
ATOM 1657 C CA . VAL A 1 205 ? 3.419 -5.230 6.242 1.00 98.38 205 VAL A CA 1
ATOM 1658 C C . VAL A 1 205 ? 4.169 -5.285 7.579 1.00 98.38 205 VAL A C 1
ATOM 1660 O O . VAL A 1 205 ? 3.988 -6.230 8.339 1.00 98.38 205 VAL A O 1
ATOM 1663 N N . LEU A 1 206 ? 4.961 -4.258 7.898 1.00 98.06 206 LEU A N 1
ATOM 1664 C CA . LEU A 1 206 ? 5.695 -4.169 9.168 1.00 98.06 206 LEU A CA 1
ATOM 1665 C C . LEU A 1 206 ? 4.776 -4.052 10.393 1.00 98.06 206 LEU A C 1
ATOM 1667 O O . LEU A 1 206 ? 5.128 -4.532 11.466 1.00 98.06 206 LEU A O 1
ATOM 1671 N N . GLY A 1 207 ? 3.629 -3.386 10.246 1.00 97.06 207 GLY A N 1
ATOM 1672 C CA . GLY A 1 207 ? 2.659 -3.191 11.323 1.00 97.06 207 GLY A CA 1
ATOM 1673 C C . GLY A 1 207 ? 1.730 -4.388 11.545 1.00 97.06 207 GLY A C 1
ATOM 1674 O O . GLY A 1 207 ? 1.250 -4.582 12.663 1.00 97.06 207 GLY A O 1
ATOM 1675 N N . ALA A 1 208 ? 1.490 -5.173 10.493 1.00 97.38 208 ALA A N 1
ATOM 1676 C CA . ALA A 1 208 ? 0.506 -6.249 10.458 1.00 97.38 208 ALA A CA 1
ATOM 1677 C C . ALA A 1 208 ? 1.084 -7.642 10.741 1.00 97.38 208 ALA A C 1
ATOM 1679 O O . ALA A 1 208 ? 0.355 -8.505 11.226 1.00 97.38 208 ALA A O 1
ATOM 1680 N N . TYR A 1 209 ? 2.366 -7.876 10.442 1.00 96.88 209 TYR A N 1
ATOM 1681 C CA . TYR A 1 209 ? 2.975 -9.205 10.521 1.00 96.88 209 TYR A CA 1
ATOM 1682 C C . TYR A 1 209 ? 4.271 -9.206 11.330 1.00 96.88 209 TYR A C 1
ATOM 1684 O O . TYR A 1 209 ? 5.023 -8.227 11.296 1.00 96.88 209 TYR A O 1
ATOM 1692 N N . PRO A 1 210 ? 4.617 -10.330 11.985 1.00 95.50 210 PRO A N 1
ATOM 1693 C CA . PRO A 1 210 ? 5.965 -10.519 12.495 1.00 95.50 210 PRO A CA 1
ATOM 1694 C C . PRO A 1 210 ? 6.986 -10.422 11.354 1.00 95.50 210 PRO A C 1
ATOM 1696 O O . PRO A 1 210 ? 6.785 -10.969 10.262 1.00 95.50 210 PRO A O 1
ATOM 1699 N N . ARG A 1 211 ? 8.102 -9.736 11.605 1.00 95.50 211 ARG A N 1
ATOM 1700 C CA . ARG A 1 211 ? 9.193 -9.597 10.629 1.00 95.50 211 ARG A CA 1
ATOM 1701 C C . ARG A 1 211 ? 9.719 -10.972 10.206 1.00 95.50 211 ARG A C 1
ATOM 1703 O O . ARG A 1 211 ? 9.706 -11.915 10.992 1.00 95.50 211 ARG A O 1
ATOM 1710 N N . GLY A 1 212 ? 10.131 -11.097 8.949 1.00 95.06 212 GLY A N 1
ATOM 1711 C CA . GLY A 1 212 ? 10.598 -12.353 8.355 1.00 95.06 212 GLY A CA 1
ATOM 1712 C C . GLY A 1 212 ? 9.498 -13.355 7.981 1.00 95.06 212 GLY A C 1
ATOM 1713 O O . GLY A 1 212 ? 9.811 -14.417 7.455 1.00 95.06 212 GLY A O 1
ATOM 1714 N N . THR A 1 213 ? 8.213 -13.044 8.196 1.00 96.12 213 THR A N 1
ATOM 1715 C CA . THR A 1 213 ? 7.103 -13.962 7.850 1.00 96.12 213 THR A CA 1
ATOM 1716 C C . THR A 1 213 ? 6.396 -13.618 6.541 1.00 96.12 213 THR A C 1
ATOM 1718 O O . THR A 1 213 ? 5.735 -14.471 5.937 1.00 96.12 213 THR A O 1
ATOM 1721 N N . ARG A 1 214 ? 6.527 -12.370 6.088 1.00 96.81 214 ARG A N 1
ATOM 1722 C CA . ARG A 1 214 ? 5.938 -11.842 4.857 1.00 96.81 214 ARG A CA 1
ATOM 1723 C C . ARG A 1 214 ? 6.986 -11.085 4.054 1.00 96.81 214 ARG A C 1
ATOM 1725 O O . ARG A 1 214 ? 7.939 -10.557 4.617 1.00 96.81 214 ARG A O 1
ATOM 1732 N N . ARG A 1 215 ? 6.776 -11.000 2.744 1.00 97.12 215 ARG A N 1
ATOM 1733 C CA . ARG A 1 215 ? 7.522 -10.126 1.829 1.00 97.12 215 ARG A CA 1
ATOM 1734 C C . ARG A 1 215 ? 6.571 -9.439 0.860 1.00 97.12 215 ARG A C 1
ATOM 1736 O O . ARG A 1 215 ? 5.497 -9.964 0.583 1.00 97.12 215 ARG A O 1
ATOM 1743 N N . ILE A 1 216 ? 6.994 -8.303 0.312 1.00 98.19 216 ILE A N 1
ATOM 1744 C CA . ILE A 1 216 ? 6.384 -7.734 -0.894 1.00 98.19 216 ILE A CA 1
ATOM 1745 C C . ILE A 1 216 ? 7.142 -8.350 -2.069 1.00 98.19 216 ILE A C 1
ATOM 1747 O O . ILE A 1 216 ? 8.260 -7.936 -2.342 1.00 98.19 216 ILE A O 1
ATOM 1751 N N . ALA A 1 217 ? 6.600 -9.376 -2.714 1.00 97.31 217 ALA A N 1
ATOM 1752 C CA . ALA A 1 217 ? 7.333 -10.144 -3.721 1.00 97.31 217 ALA A CA 1
ATOM 1753 C C . ALA A 1 217 ? 7.586 -9.343 -5.004 1.00 97.31 217 ALA A C 1
ATOM 1755 O O . ALA A 1 217 ? 8.646 -9.450 -5.611 1.00 97.31 217 ALA A O 1
ATOM 1756 N N . ARG A 1 218 ? 6.628 -8.499 -5.391 1.00 97.81 218 ARG A N 1
ATOM 1757 C CA . ARG A 1 218 ? 6.745 -7.637 -6.567 1.00 97.81 218 ARG A CA 1
ATOM 1758 C C . ARG A 1 218 ? 5.889 -6.390 -6.427 1.00 97.81 218 ARG A C 1
ATOM 1760 O O . ARG A 1 218 ? 4.922 -6.357 -5.658 1.00 97.81 218 ARG A O 1
ATOM 1767 N N . VAL A 1 219 ? 6.254 -5.371 -7.195 1.00 98.50 219 VAL A N 1
ATOM 1768 C CA . VAL A 1 219 ? 5.427 -4.185 -7.424 1.00 98.50 219 VAL A CA 1
ATOM 1769 C C . VAL A 1 219 ? 5.068 -4.153 -8.901 1.00 98.50 219 VAL A C 1
ATOM 1771 O O . VAL A 1 219 ? 5.918 -4.422 -9.740 1.00 98.50 219 VAL A O 1
ATOM 1774 N N . VAL A 1 220 ? 3.823 -3.840 -9.232 1.00 98.06 220 VAL A N 1
ATOM 1775 C CA . VAL A 1 220 ? 3.347 -3.761 -10.615 1.00 98.06 220 VAL A CA 1
ATOM 1776 C C . VAL A 1 220 ? 2.812 -2.363 -10.874 1.00 98.06 220 VAL A C 1
ATOM 1778 O O . VAL A 1 220 ? 2.084 -1.835 -10.037 1.00 98.06 220 VAL A O 1
ATOM 1781 N N . THR A 1 221 ? 3.172 -1.758 -12.003 1.00 97.25 221 THR A N 1
ATOM 1782 C CA . THR A 1 221 ? 2.705 -0.419 -12.400 1.00 97.25 221 THR A CA 1
ATOM 1783 C C . THR A 1 221 ? 2.147 -0.428 -13.814 1.00 97.25 221 THR A C 1
ATOM 1785 O O . THR A 1 221 ? 2.629 -1.177 -14.666 1.00 97.25 221 THR A O 1
ATOM 1788 N N . TRP A 1 222 ? 1.132 0.399 -14.057 1.00 95.31 222 TRP A N 1
ATOM 1789 C CA . TRP A 1 222 ? 0.527 0.587 -15.377 1.00 95.31 222 TRP A CA 1
ATOM 1790 C C . TRP A 1 222 ? -0.245 1.898 -15.468 1.00 95.31 222 TRP A C 1
ATOM 1792 O O . TRP A 1 222 ? -0.494 2.559 -14.456 1.00 95.31 222 TRP A O 1
ATOM 1802 N N . GLU A 1 223 ? -0.601 2.282 -16.688 1.00 91.62 223 GLU A N 1
ATOM 1803 C CA . GLU A 1 223 ? -1.539 3.369 -16.941 1.00 91.62 223 GLU A CA 1
ATOM 1804 C C . GLU A 1 223 ? -2.980 2.849 -16.893 1.00 91.62 223 GLU A C 1
ATOM 1806 O O . GLU A 1 223 ? -3.293 1.803 -17.457 1.00 91.62 223 GLU A O 1
ATOM 1811 N N . GLY A 1 224 ? -3.871 3.580 -16.221 1.00 84.94 224 GLY A N 1
ATOM 1812 C CA . GLY A 1 224 ? -5.290 3.246 -16.206 1.00 84.94 224 GLY A CA 1
ATOM 1813 C C . GLY A 1 224 ? -5.922 3.371 -17.595 1.00 84.94 224 GLY A C 1
ATOM 1814 O O . GLY A 1 224 ? -5.803 4.403 -18.252 1.00 84.94 224 GLY A O 1
ATOM 1815 N N . ARG A 1 225 ? -6.658 2.334 -18.014 1.00 78.06 225 ARG A N 1
ATOM 1816 C CA . ARG A 1 225 ? -7.285 2.252 -19.346 1.00 78.06 225 ARG A CA 1
ATOM 1817 C C . ARG A 1 225 ? -8.302 3.370 -19.610 1.00 78.06 225 ARG A C 1
ATOM 1819 O O . ARG A 1 225 ? -8.357 3.911 -20.709 1.00 78.06 225 ARG A O 1
ATOM 1826 N N . TYR A 1 226 ? -9.130 3.687 -18.614 1.00 75.12 226 TYR A N 1
ATOM 1827 C CA . TYR A 1 226 ? -10.242 4.641 -18.752 1.00 75.12 226 TYR A CA 1
ATOM 1828 C C . TYR A 1 226 ? -9.878 6.056 -18.300 1.00 75.12 226 TYR A C 1
ATOM 1830 O O . TYR A 1 226 ? -10.412 7.039 -18.807 1.00 75.12 226 TYR A O 1
ATOM 1838 N N . ILE A 1 227 ? -8.979 6.153 -17.323 1.00 76.44 227 ILE A N 1
ATOM 1839 C CA . ILE A 1 227 ? -8.462 7.410 -16.799 1.00 76.44 227 ILE A CA 1
ATOM 1840 C C . ILE A 1 227 ? -6.943 7.243 -16.732 1.00 76.44 227 ILE A C 1
ATOM 1842 O O . ILE A 1 227 ? -6.504 6.333 -16.022 1.00 76.44 227 ILE A O 1
ATOM 1846 N N . PRO A 1 228 ? -6.149 8.099 -17.407 1.00 83.88 228 PRO A N 1
ATOM 1847 C CA . PRO A 1 228 ? -4.703 7.924 -17.587 1.00 83.88 228 PRO A CA 1
ATOM 1848 C C . PRO A 1 228 ? -3.902 8.276 -16.320 1.00 83.88 228 PRO A C 1
ATOM 1850 O O . PRO A 1 228 ? -2.869 8.945 -16.352 1.00 83.88 228 PRO A O 1
ATOM 1853 N N . TYR A 1 229 ? -4.404 7.859 -15.159 1.00 90.38 229 TYR A N 1
ATOM 1854 C CA . TYR A 1 229 ? -3.660 7.874 -13.916 1.00 90.38 229 TYR A CA 1
ATOM 1855 C C . TYR A 1 229 ? -2.860 6.590 -13.775 1.00 90.38 229 TYR A C 1
ATOM 1857 O O . TYR A 1 229 ? -3.303 5.504 -14.153 1.00 90.38 229 TYR A O 1
ATOM 1865 N N . ILE A 1 230 ? -1.695 6.721 -13.153 1.00 94.31 230 ILE A N 1
ATOM 1866 C CA . ILE A 1 230 ? -0.872 5.577 -12.784 1.00 94.31 230 ILE A CA 1
ATOM 1867 C C . ILE A 1 230 ? -1.634 4.745 -11.758 1.00 94.31 230 ILE A C 1
ATOM 1869 O O . ILE A 1 230 ? -2.150 5.265 -10.764 1.00 94.31 230 ILE A O 1
ATOM 1873 N N . GLN A 1 231 ? -1.640 3.443 -11.981 1.00 95.31 231 GLN A N 1
ATOM 1874 C CA . GLN A 1 231 ? -2.069 2.448 -11.017 1.00 95.31 231 GLN A CA 1
ATOM 1875 C C . GLN A 1 231 ? -0.831 1.697 -10.520 1.00 95.31 231 GLN A C 1
ATOM 1877 O O . GLN A 1 231 ? 0.140 1.501 -11.260 1.00 95.31 231 GLN A O 1
ATOM 1882 N N . MET A 1 232 ? -0.847 1.286 -9.254 1.00 97.31 232 MET A N 1
ATOM 1883 C CA . MET A 1 232 ? 0.216 0.463 -8.687 1.00 97.31 232 MET A CA 1
ATOM 1884 C C . MET A 1 232 ? -0.364 -0.658 -7.835 1.00 97.31 232 MET A C 1
ATOM 1886 O O . MET A 1 232 ? -1.317 -0.452 -7.089 1.00 97.31 232 MET A O 1
ATOM 1890 N N . ARG A 1 233 ? 0.237 -1.842 -7.905 1.00 97.88 233 ARG A N 1
ATOM 1891 C CA . ARG A 1 233 ? -0.124 -3.011 -7.102 1.00 97.88 233 ARG A CA 1
ATOM 1892 C C . ARG A 1 233 ? 1.109 -3.547 -6.394 1.00 97.88 233 ARG A C 1
ATOM 1894 O O . ARG A 1 233 ? 2.184 -3.610 -6.981 1.00 97.88 233 ARG A O 1
ATOM 1901 N N . SER A 1 234 ? 0.961 -3.936 -5.138 1.00 98.62 234 SER A N 1
ATOM 1902 C CA . SER A 1 234 ? 1.977 -4.667 -4.383 1.00 98.62 234 SER A CA 1
ATOM 1903 C C . SER A 1 234 ? 1.450 -6.052 -4.043 1.00 98.62 234 SER A C 1
ATOM 1905 O O . SER A 1 234 ? 0.360 -6.164 -3.474 1.00 98.62 234 SER A O 1
ATOM 1907 N N . ASP A 1 235 ? 2.241 -7.077 -4.351 1.00 98.44 235 ASP A N 1
ATOM 1908 C CA . ASP A 1 235 ? 1.881 -8.470 -4.086 1.00 98.44 235 ASP A CA 1
ATOM 1909 C C . ASP A 1 235 ? 2.609 -8.932 -2.819 1.00 98.44 235 ASP A C 1
ATOM 1911 O O . ASP A 1 235 ? 3.837 -8.856 -2.726 1.00 98.44 235 ASP A O 1
ATOM 1915 N N . ILE A 1 236 ? 1.848 -9.374 -1.822 1.00 98.25 236 ILE A N 1
ATOM 1916 C CA . ILE A 1 236 ? 2.328 -9.796 -0.507 1.00 98.25 236 ILE A CA 1
ATOM 1917 C C . ILE A 1 236 ? 2.301 -11.321 -0.447 1.00 98.25 236 ILE A C 1
ATOM 1919 O O . ILE A 1 236 ? 1.274 -11.956 -0.679 1.00 98.25 236 ILE A O 1
ATOM 1923 N N . GLU A 1 237 ? 3.438 -11.914 -0.094 1.00 96.88 237 GLU A N 1
ATOM 1924 C CA . GLU A 1 237 ? 3.609 -13.364 -0.025 1.00 96.88 237 GLU A CA 1
ATOM 1925 C C . GLU A 1 237 ? 4.117 -13.800 1.349 1.00 96.88 237 GLU A C 1
ATOM 1927 O O . GLU A 1 237 ? 4.872 -13.088 2.017 1.00 96.88 237 GLU A O 1
ATOM 1932 N N . LYS A 1 238 ? 3.732 -15.012 1.758 1.00 95.56 238 LYS A N 1
ATOM 1933 C CA . LYS A 1 238 ? 4.290 -15.682 2.934 1.00 95.56 238 LYS A CA 1
ATOM 1934 C C . LYS A 1 238 ? 5.664 -16.253 2.617 1.00 95.56 238 LYS A C 1
ATOM 1936 O O . LYS A 1 238 ? 5.826 -16.982 1.641 1.00 95.56 238 LYS A O 1
ATOM 1941 N N . ILE A 1 239 ? 6.632 -15.969 3.482 1.00 91.50 239 ILE A N 1
ATOM 1942 C CA . ILE A 1 239 ? 7.945 -16.606 3.419 1.00 91.50 239 ILE A CA 1
ATOM 1943 C C . ILE A 1 239 ? 7.776 -18.014 4.003 1.00 91.50 239 ILE A C 1
ATOM 1945 O O . ILE A 1 239 ? 7.400 -18.175 5.165 1.00 91.50 239 ILE A O 1
ATOM 1949 N N . ARG A 1 240 ? 7.970 -19.050 3.180 1.00 77.56 240 ARG A N 1
ATOM 1950 C CA . ARG A 1 240 ? 8.000 -20.439 3.662 1.00 77.56 240 ARG A CA 1
ATOM 1951 C C . ARG A 1 240 ? 9.302 -20.634 4.440 1.00 77.56 240 ARG A C 1
ATOM 1953 O O . ARG A 1 240 ? 10.361 -20.266 3.941 1.00 77.56 240 ARG A O 1
ATOM 1960 N N . GLY A 1 241 ? 9.216 -21.200 5.642 1.00 55.94 241 GLY A N 1
ATOM 1961 C CA . GLY A 1 241 ? 10.333 -21.367 6.584 1.00 55.94 241 GLY A CA 1
ATOM 1962 C C . GLY A 1 241 ? 11.432 -22.350 6.162 1.00 55.94 241 GLY A C 1
ATOM 1963 O O . GLY A 1 241 ? 12.091 -22.894 7.034 1.00 55.94 241 GLY A O 1
ATOM 1964 N N . ASP A 1 242 ? 11.618 -22.583 4.862 1.00 43.62 242 ASP A N 1
ATOM 1965 C CA . ASP A 1 242 ? 12.600 -23.523 4.303 1.00 43.62 242 ASP A CA 1
ATOM 1966 C C . ASP A 1 242 ? 13.629 -22.839 3.383 1.00 43.62 242 ASP A C 1
ATOM 1968 O O . ASP A 1 242 ? 14.461 -23.476 2.752 1.00 43.62 242 ASP A O 1
ATOM 1972 N N . SER A 1 243 ? 13.598 -21.508 3.282 1.00 40.88 243 SER A N 1
ATOM 1973 C CA . SER A 1 243 ? 14.600 -20.764 2.519 1.00 40.88 243 SER A CA 1
ATOM 1974 C C . SER A 1 243 ? 15.647 -20.193 3.467 1.00 40.88 243 SER A C 1
ATOM 1976 O O . SER A 1 243 ? 15.614 -19.007 3.802 1.00 40.88 243 SER A O 1
ATOM 1978 N N . THR A 1 244 ? 16.613 -21.014 3.872 1.00 35.16 244 THR A N 1
ATOM 1979 C CA . THR A 1 244 ? 17.938 -20.506 4.234 1.00 35.16 244 THR A CA 1
ATOM 1980 C C . THR A 1 244 ? 18.479 -19.747 3.024 1.00 35.16 244 THR A C 1
ATOM 1982 O O . THR A 1 244 ? 18.898 -20.321 2.025 1.00 35.16 244 THR A O 1
ATOM 1985 N N . TYR A 1 245 ? 18.401 -18.418 3.075 1.00 38.66 245 TYR A N 1
ATOM 1986 C CA . TYR A 1 245 ? 18.978 -17.539 2.064 1.00 38.66 245 TYR A CA 1
ATOM 1987 C C . TYR A 1 245 ? 20.503 -17.556 2.243 1.00 38.66 245 TYR A C 1
ATOM 1989 O O . TYR A 1 245 ? 21.086 -16.653 2.836 1.00 38.66 245 TYR A O 1
ATOM 1997 N N . VAL A 1 246 ? 21.153 -18.632 1.800 1.00 27.66 246 VAL A N 1
ATOM 1998 C CA . VAL A 1 246 ? 22.602 -18.640 1.596 1.00 27.66 246 VAL A CA 1
ATOM 1999 C C . VAL A 1 246 ? 22.844 -17.943 0.255 1.00 27.66 246 VAL A C 1
ATOM 2001 O O . VAL A 1 246 ? 22.222 -18.328 -0.736 1.00 27.66 246 VAL A O 1
ATOM 2004 N N . PRO A 1 247 ? 23.694 -16.907 0.176 1.00 29.20 247 PRO A N 1
ATOM 2005 C CA . PRO A 1 247 ? 24.036 -16.310 -1.103 1.00 29.20 247 PRO A CA 1
ATOM 2006 C C . PRO A 1 247 ? 24.925 -17.303 -1.856 1.00 29.20 247 PRO A C 1
ATOM 2008 O O . PRO A 1 247 ? 26.121 -17.391 -1.596 1.00 29.20 247 PRO A O 1
ATOM 2011 N N . THR A 1 248 ? 24.349 -18.092 -2.762 1.00 26.56 248 THR A N 1
ATOM 2012 C CA . THR A 1 248 ? 25.143 -18.920 -3.671 1.00 26.56 248 THR A CA 1
ATOM 2013 C C . THR A 1 248 ? 25.656 -18.023 -4.790 1.00 26.56 248 THR A C 1
ATOM 2015 O O . THR A 1 248 ? 24.899 -17.551 -5.638 1.00 26.56 248 THR A O 1
ATOM 2018 N N . THR A 1 249 ? 26.956 -17.751 -4.761 1.00 26.33 249 THR A N 1
ATOM 2019 C CA . THR A 1 249 ? 27.719 -17.270 -5.912 1.00 26.33 249 THR A CA 1
ATOM 2020 C C . THR A 1 249 ? 27.442 -18.180 -7.105 1.00 26.33 249 THR A C 1
ATOM 2022 O O . THR A 1 249 ? 27.620 -19.392 -7.017 1.00 26.33 249 THR A O 1
ATOM 2025 N N . ALA A 1 250 ? 26.963 -17.596 -8.204 1.00 28.02 250 ALA A N 1
ATOM 2026 C CA . ALA A 1 250 ? 26.714 -18.306 -9.448 1.00 28.02 250 ALA A CA 1
ATOM 2027 C C . ALA A 1 250 ? 28.049 -18.751 -10.059 1.00 28.02 250 ALA A C 1
ATOM 2029 O O . ALA A 1 250 ? 28.720 -17.967 -10.728 1.00 28.02 250 ALA A O 1
ATOM 2030 N N . GLU A 1 251 ? 28.430 -20.003 -9.824 1.00 23.23 251 GLU A N 1
ATOM 2031 C CA . GLU A 1 251 ? 29.438 -20.683 -10.628 1.00 23.23 251 GLU A CA 1
ATOM 2032 C C . GLU A 1 251 ? 28.755 -21.570 -11.668 1.00 23.23 251 GLU A C 1
ATOM 2034 O O . GLU A 1 251 ? 27.877 -22.383 -11.384 1.00 23.23 251 GLU A O 1
ATOM 2039 N N . SER A 1 252 ? 29.168 -21.336 -12.908 1.00 26.45 252 SER A N 1
ATOM 2040 C CA . SER A 1 252 ? 28.832 -22.081 -14.109 1.00 26.45 252 SER A CA 1
ATOM 2041 C C . SER A 1 252 ? 29.031 -23.587 -13.924 1.00 26.45 252 SER A C 1
ATOM 2043 O O . SER A 1 252 ? 30.156 -24.039 -13.727 1.00 26.45 252 SER A O 1
ATOM 2045 N N . ALA A 1 253 ? 27.975 -24.370 -14.137 1.00 23.81 253 ALA A N 1
ATOM 2046 C CA . ALA A 1 253 ? 28.092 -25.787 -14.451 1.00 23.81 253 ALA A CA 1
ATOM 2047 C C . ALA A 1 253 ? 27.064 -26.158 -15.525 1.00 23.81 253 ALA A C 1
ATOM 2049 O O . ALA A 1 253 ? 25.862 -26.227 -15.279 1.00 23.81 253 ALA A O 1
ATOM 2050 N N . PHE A 1 254 ? 27.567 -26.381 -16.739 1.00 28.28 254 PHE A N 1
ATOM 2051 C CA . PHE A 1 254 ? 26.901 -27.208 -17.736 1.00 28.28 254 PHE A CA 1
ATOM 2052 C C . PHE A 1 254 ? 26.635 -28.589 -17.118 1.00 28.28 254 PHE A C 1
ATOM 2054 O O . PHE A 1 254 ? 27.558 -29.238 -16.630 1.00 28.28 254 PHE A O 1
ATOM 2061 N N . GLY A 1 255 ? 25.376 -29.018 -17.139 1.00 22.59 255 GLY A N 1
ATOM 2062 C CA . GLY A 1 255 ? 24.924 -30.301 -16.613 1.00 22.59 255 GLY A CA 1
ATOM 2063 C C . GLY A 1 255 ? 23.530 -30.605 -17.147 1.00 22.59 255 GLY A C 1
ATOM 2064 O O . GLY A 1 255 ? 22.550 -29.979 -16.763 1.00 22.59 255 GLY A O 1
ATOM 2065 N N . GLU A 1 256 ? 23.497 -31.505 -18.113 1.00 25.19 256 GLU A N 1
ATOM 2066 C CA . GLU A 1 256 ? 22.386 -31.917 -18.960 1.00 25.19 256 GLU A CA 1
ATOM 2067 C C . GLU A 1 256 ? 21.338 -32.760 -18.195 1.00 25.19 256 GLU A C 1
ATOM 2069 O O . GLU A 1 256 ? 21.679 -33.494 -17.271 1.00 25.19 256 GLU A O 1
ATOM 2074 N N . ILE A 1 257 ? 20.084 -32.722 -18.677 1.00 27.77 257 ILE A N 1
ATOM 2075 C CA . ILE A 1 257 ? 18.942 -33.621 -18.378 1.00 27.77 257 ILE A CA 1
ATOM 2076 C C . ILE A 1 257 ? 18.076 -33.281 -17.141 1.00 27.77 257 ILE A C 1
ATOM 2078 O O . ILE A 1 257 ? 18.185 -33.915 -16.102 1.00 27.77 257 ILE A O 1
ATOM 2082 N N . VAL A 1 258 ? 17.105 -32.366 -17.321 1.00 25.55 258 VAL A N 1
ATOM 2083 C CA . VAL A 1 258 ? 15.640 -32.624 -17.250 1.00 25.55 258 VAL A CA 1
ATOM 2084 C C . VAL A 1 258 ? 14.955 -31.593 -18.164 1.00 25.55 258 VAL A C 1
ATOM 2086 O O . VAL A 1 258 ? 15.115 -30.390 -17.978 1.00 25.55 258 VAL A O 1
ATOM 2089 N N . GLN A 1 259 ? 14.229 -32.049 -19.189 1.00 28.45 259 GLN A N 1
ATOM 2090 C CA . GLN A 1 259 ? 13.541 -31.174 -20.149 1.00 28.45 259 GLN A CA 1
ATOM 2091 C C . GLN A 1 259 ? 12.249 -30.554 -19.575 1.00 28.45 259 GLN A C 1
ATOM 2093 O O . GLN A 1 259 ? 11.576 -31.195 -18.765 1.00 28.45 259 GLN A O 1
ATOM 2098 N N . PRO A 1 260 ? 11.857 -29.337 -20.006 1.00 28.62 260 PRO A N 1
ATOM 2099 C CA . PRO A 1 260 ? 10.606 -28.707 -19.597 1.00 28.62 260 PRO A CA 1
ATOM 2100 C C . PRO A 1 260 ? 9.385 -29.347 -20.277 1.00 28.62 260 PRO A C 1
ATOM 2102 O O . PRO A 1 260 ? 9.387 -29.635 -21.473 1.00 28.62 260 PRO A O 1
ATOM 2105 N N . ILE A 1 261 ? 8.304 -29.515 -19.511 1.00 27.69 261 ILE A N 1
ATOM 2106 C CA . ILE A 1 261 ? 6.974 -29.860 -20.027 1.00 27.69 261 ILE A CA 1
ATOM 2107 C C . ILE A 1 261 ? 6.468 -28.673 -20.862 1.00 27.69 261 ILE A C 1
ATOM 2109 O O . ILE A 1 261 ? 6.293 -27.564 -20.359 1.00 27.69 261 ILE A O 1
ATOM 2113 N N . ASN A 1 262 ? 6.287 -28.918 -22.159 1.00 28.70 262 ASN A N 1
ATOM 2114 C CA . ASN A 1 262 ? 6.035 -27.911 -23.183 1.00 28.70 262 ASN A CA 1
ATOM 2115 C C . ASN A 1 262 ? 4.651 -27.246 -23.098 1.00 28.70 262 ASN A C 1
ATOM 2117 O O . ASN A 1 262 ? 3.604 -27.885 -23.008 1.00 28.70 262 ASN A O 1
ATOM 2121 N N . SER A 1 263 ? 4.680 -25.929 -23.279 1.00 31.95 263 SER A N 1
ATOM 2122 C CA . SER A 1 263 ? 3.591 -24.971 -23.451 1.00 31.95 263 SER A CA 1
ATOM 2123 C C . SER A 1 263 ? 2.906 -25.075 -24.826 1.00 31.95 263 SER A C 1
ATOM 2125 O O . SER A 1 263 ? 3.042 -24.197 -25.678 1.00 31.95 263 SER A O 1
ATOM 2127 N N . SER A 1 264 ? 2.132 -26.138 -25.058 1.00 30.11 264 SER A N 1
ATOM 2128 C CA . SER A 1 264 ? 1.423 -26.347 -26.339 1.00 30.11 264 SER A CA 1
ATOM 2129 C C . SER A 1 264 ? -0.107 -26.207 -26.286 1.00 30.11 264 SER A C 1
ATOM 2131 O O . SER A 1 264 ? -0.738 -26.128 -27.335 1.00 30.11 264 SER A O 1
ATOM 2133 N N . THR A 1 265 ? -0.726 -26.026 -25.116 1.00 33.34 265 THR A N 1
ATOM 2134 C CA . THR A 1 265 ? -2.199 -25.933 -25.007 1.00 33.34 265 THR A CA 1
ATOM 2135 C C . THR A 1 265 ? -2.782 -24.530 -25.231 1.00 33.34 265 THR A C 1
ATOM 2137 O O . THR A 1 265 ? -3.975 -24.401 -25.482 1.00 33.34 265 THR A O 1
ATOM 2140 N N . PHE A 1 266 ? -1.972 -23.464 -25.211 1.00 32.56 266 PHE A N 1
ATOM 2141 C CA . PHE A 1 266 ? -2.474 -22.083 -25.360 1.00 32.56 266 PHE A CA 1
ATOM 2142 C C . PHE A 1 266 ? -2.452 -21.537 -26.796 1.00 32.56 266 PHE A C 1
ATOM 2144 O O . PHE A 1 266 ? -3.151 -20.569 -27.093 1.00 32.56 266 PHE A O 1
ATOM 2151 N N . ARG A 1 267 ? -1.706 -22.162 -27.719 1.00 28.14 267 ARG A N 1
ATOM 2152 C CA . ARG A 1 267 ? -1.698 -21.747 -29.136 1.00 28.14 267 ARG A CA 1
ATOM 2153 C C . ARG A 1 267 ? -2.930 -22.218 -29.911 1.00 28.14 267 ARG A C 1
ATOM 2155 O O . ARG A 1 267 ? -3.292 -21.572 -30.889 1.00 28.14 267 ARG A O 1
ATOM 2162 N N . LEU A 1 268 ? -3.605 -23.278 -29.462 1.00 30.42 268 LEU A N 1
ATOM 2163 C CA . LEU A 1 268 ? -4.783 -23.804 -30.157 1.00 30.42 268 LEU A CA 1
ATOM 2164 C C . LEU A 1 268 ? -5.996 -22.861 -30.034 1.00 30.42 268 LEU A C 1
ATOM 2166 O O . LEU A 1 268 ? -6.741 -22.686 -30.992 1.00 30.42 268 LEU A O 1
ATOM 2170 N N . TYR A 1 269 ? -6.139 -22.165 -28.900 1.00 28.86 269 TYR A N 1
ATOM 2171 C CA . TYR A 1 269 ? -7.287 -21.284 -28.648 1.00 28.86 269 TYR A CA 1
ATOM 2172 C C . TYR A 1 269 ? -7.285 -20.019 -29.525 1.00 28.86 269 TYR A C 1
ATOM 2174 O O . TYR A 1 269 ? -8.333 -19.564 -29.976 1.00 28.86 269 TYR A O 1
ATOM 2182 N N . TRP A 1 270 ? -6.103 -19.472 -29.828 1.00 29.02 270 TRP A N 1
ATOM 2183 C CA . TRP A 1 270 ? -5.975 -18.272 -30.666 1.00 29.02 270 TRP A CA 1
ATOM 2184 C C . TRP A 1 270 ? -6.130 -18.572 -32.166 1.00 29.02 270 TRP A C 1
ATOM 2186 O O . TRP A 1 270 ? -6.689 -17.761 -32.905 1.00 29.02 270 TRP A O 1
ATOM 2196 N N . VAL A 1 271 ? -5.696 -19.756 -32.617 1.00 33.88 271 VAL A N 1
ATOM 2197 C CA . VAL A 1 271 ? -5.836 -20.184 -34.022 1.00 33.88 271 VAL A CA 1
ATOM 2198 C C . VAL A 1 271 ? -7.295 -20.509 -34.362 1.00 33.88 271 VAL A C 1
ATOM 2200 O O . VAL A 1 271 ? -7.758 -20.144 -35.442 1.00 33.88 271 VAL A O 1
ATOM 2203 N N . ILE A 1 272 ? -8.058 -21.092 -33.429 1.00 35.78 272 ILE A N 1
ATOM 2204 C CA . ILE A 1 272 ? -9.483 -21.398 -33.643 1.00 35.78 272 ILE A CA 1
ATOM 2205 C C . ILE A 1 272 ? -10.320 -20.109 -33.749 1.00 35.78 272 ILE A C 1
ATOM 2207 O O . ILE A 1 272 ? -11.150 -19.991 -34.654 1.00 35.78 272 ILE A O 1
ATOM 2211 N N . CYS A 1 273 ? -10.065 -19.096 -32.912 1.00 35.00 273 CYS A N 1
ATOM 2212 C CA . CYS A 1 273 ? -10.789 -17.819 -32.982 1.00 35.00 273 CYS A CA 1
ATOM 2213 C C . CYS A 1 273 ? -10.500 -17.036 -34.278 1.00 35.00 273 CYS A C 1
ATOM 2215 O O . CYS A 1 273 ? -11.415 -16.460 -34.870 1.00 35.00 273 CYS A O 1
ATOM 2217 N N . ALA A 1 274 ? -9.253 -17.057 -34.764 1.00 33.06 274 ALA A N 1
ATOM 2218 C CA . ALA A 1 274 ? -8.869 -16.366 -35.997 1.00 33.06 274 ALA A CA 1
ATOM 2219 C C . ALA A 1 274 ? -9.364 -17.080 -37.274 1.00 33.06 274 ALA A C 1
ATOM 2221 O O . ALA A 1 274 ? -9.779 -16.413 -38.228 1.00 33.06 274 ALA A O 1
ATOM 2222 N N . ALA A 1 275 ? -9.390 -18.420 -37.288 1.00 33.22 275 ALA A N 1
ATOM 2223 C CA . ALA A 1 275 ? -9.946 -19.208 -38.394 1.00 33.22 275 ALA A CA 1
ATOM 2224 C C . ALA A 1 275 ? -11.479 -19.064 -38.492 1.00 33.22 275 ALA A C 1
ATOM 2226 O O . ALA A 1 275 ? -12.031 -18.926 -39.584 1.00 33.22 275 ALA A O 1
ATOM 2227 N N . SER A 1 276 ? -12.168 -18.980 -37.349 1.00 36.75 276 SER A N 1
ATOM 2228 C CA . SER A 1 276 ? -13.621 -18.753 -37.293 1.00 36.75 276 SER A CA 1
ATOM 2229 C C . SER A 1 276 ? -14.019 -17.402 -37.902 1.00 36.75 276 SER A C 1
ATOM 2231 O O . SER A 1 276 ? -14.995 -17.310 -38.647 1.00 36.75 276 SER A O 1
ATOM 2233 N N . ALA A 1 277 ? -13.231 -16.354 -37.643 1.00 34.38 277 ALA A N 1
ATOM 2234 C CA . ALA A 1 277 ? -13.470 -15.017 -38.185 1.00 34.38 277 ALA A CA 1
ATOM 2235 C C . ALA A 1 277 ? -13.232 -14.926 -39.707 1.00 34.38 277 ALA A C 1
ATOM 2237 O O . ALA A 1 277 ? -13.883 -14.135 -40.389 1.00 34.38 277 ALA A O 1
ATOM 2238 N N . SER A 1 278 ? -12.333 -15.749 -40.258 1.00 33.69 278 SER A N 1
ATOM 2239 C CA . SER A 1 278 ? -11.974 -15.731 -41.685 1.00 33.69 278 SER A CA 1
ATOM 2240 C C . SER A 1 278 ? -12.852 -16.648 -42.556 1.00 33.69 278 SER A C 1
ATOM 2242 O O . SER A 1 278 ? -13.107 -16.321 -43.720 1.00 33.69 278 SER A O 1
ATOM 2244 N N . VAL A 1 279 ? -13.425 -17.723 -41.998 1.00 37.19 279 VAL A N 1
ATOM 2245 C CA . VAL A 1 279 ? -14.402 -18.586 -42.699 1.00 37.19 279 VAL A CA 1
ATOM 2246 C C . VAL A 1 279 ? -15.803 -17.950 -42.763 1.00 37.19 279 VAL A C 1
ATOM 2248 O O . VAL A 1 279 ? -16.503 -18.106 -43.765 1.00 37.19 279 VAL A O 1
ATOM 2251 N N . MET A 1 280 ? -16.191 -17.144 -41.765 1.00 37.84 280 MET A N 1
ATOM 2252 C CA . MET A 1 280 ? -17.477 -16.417 -41.772 1.00 37.84 280 MET A CA 1
ATOM 2253 C C . MET A 1 280 ? -17.531 -15.242 -42.766 1.00 37.84 280 MET A C 1
ATOM 2255 O O . MET A 1 280 ? -18.618 -14.801 -43.128 1.00 37.84 280 MET A O 1
ATOM 2259 N N . SER A 1 281 ? -16.380 -14.754 -43.235 1.00 38.25 281 SER A N 1
ATOM 2260 C CA . SER A 1 281 ? -16.292 -13.698 -44.256 1.00 38.25 281 SER A CA 1
ATOM 2261 C C . SER A 1 281 ? -16.338 -14.246 -45.694 1.00 38.25 281 SER A C 1
ATOM 2263 O O . SER A 1 281 ? -16.780 -13.558 -46.611 1.00 38.25 281 SER A O 1
ATOM 2265 N N . SER A 1 282 ? -15.920 -15.500 -45.911 1.00 40.75 282 SER A N 1
ATOM 2266 C CA . SER A 1 282 ? -15.667 -16.042 -47.257 1.00 40.75 282 SER A CA 1
ATOM 2267 C C . SER A 1 282 ? -16.714 -17.032 -47.784 1.00 40.75 282 SER A C 1
ATOM 2269 O O . SER A 1 282 ? -16.596 -17.478 -48.924 1.00 40.75 282 SER A O 1
ATOM 2271 N N . SER A 1 283 ? -17.777 -17.345 -47.032 1.00 42.47 283 SER A N 1
ATOM 2272 C CA . SER A 1 283 ? -18.836 -18.251 -47.503 1.00 42.47 283 SER A CA 1
ATOM 2273 C C . SER A 1 283 ? -20.258 -17.731 -47.219 1.00 42.47 283 SER A C 1
ATOM 2275 O O . SER A 1 283 ? -20.723 -17.673 -46.087 1.00 42.47 283 SER A O 1
ATOM 2277 N N . ASN A 1 284 ? -20.977 -17.392 -48.297 1.00 44.91 284 ASN A N 1
ATOM 2278 C CA . ASN A 1 284 ? -22.417 -17.085 -48.363 1.00 44.91 284 ASN A CA 1
ATOM 2279 C C . ASN A 1 284 ? -22.925 -15.818 -47.642 1.00 44.91 284 ASN A C 1
ATOM 2281 O O . ASN A 1 284 ? -23.730 -15.872 -46.712 1.00 44.91 284 ASN A O 1
ATOM 2285 N N . THR A 1 285 ? -22.613 -14.659 -48.220 1.00 41.28 285 THR A N 1
ATOM 2286 C CA . THR A 1 285 ? -23.130 -13.317 -47.875 1.00 41.28 285 THR A CA 1
ATOM 2287 C C . THR A 1 285 ? -24.645 -13.096 -48.077 1.00 41.28 285 THR A C 1
ATOM 2289 O O . THR A 1 285 ? -25.115 -11.967 -47.958 1.00 41.28 285 THR A O 1
ATOM 2292 N N . ALA A 1 286 ? -25.448 -14.136 -48.338 1.00 45.28 286 ALA A N 1
ATOM 2293 C CA . ALA A 1 286 ? -26.878 -13.997 -48.658 1.00 45.28 286 ALA A CA 1
ATOM 2294 C C . ALA A 1 286 ? -27.848 -14.829 -47.789 1.00 45.28 286 ALA A C 1
ATOM 2296 O O . ALA A 1 286 ? -29.041 -14.872 -48.087 1.00 45.28 286 ALA A O 1
ATOM 2297 N N . LYS A 1 287 ? -27.395 -15.470 -46.698 1.00 45.06 287 LYS A N 1
ATOM 2298 C CA . LYS A 1 287 ? -28.279 -16.189 -45.749 1.00 45.06 287 LYS A CA 1
ATOM 2299 C C . LYS A 1 287 ? -28.207 -15.598 -44.328 1.00 45.06 287 LYS A C 1
ATOM 2301 O O . LYS A 1 287 ? -27.182 -15.015 -43.978 1.00 45.06 287 LYS A O 1
ATOM 2306 N N . PRO A 1 288 ? -29.247 -15.766 -43.477 1.00 45.12 288 PRO A N 1
ATOM 2307 C CA . PRO A 1 288 ? -29.329 -15.136 -42.148 1.00 45.12 288 PRO A CA 1
ATOM 2308 C C . PRO A 1 288 ? -28.157 -15.441 -41.199 1.00 45.12 288 PRO A C 1
ATOM 2310 O O . PRO A 1 288 ? -27.932 -14.692 -40.256 1.00 45.12 288 PRO A O 1
ATOM 2313 N N . ALA A 1 289 ? -27.397 -16.511 -41.454 1.00 42.00 289 ALA A N 1
ATOM 2314 C CA . ALA A 1 289 ? -26.244 -16.912 -40.649 1.00 42.00 289 ALA A CA 1
ATOM 2315 C C . ALA A 1 289 ? -24.987 -16.035 -40.849 1.00 42.00 289 ALA A C 1
ATOM 2317 O O . ALA A 1 289 ? -24.104 -16.057 -39.995 1.00 42.00 289 ALA A O 1
ATOM 2318 N N . GLY A 1 290 ? -24.910 -15.258 -41.938 1.00 40.59 290 GLY A N 1
ATOM 2319 C CA . GLY A 1 290 ? -23.731 -14.462 -42.313 1.00 40.59 290 GLY A CA 1
ATOM 2320 C C . GLY A 1 290 ? -23.780 -12.974 -41.938 1.00 40.59 290 GLY A C 1
ATOM 2321 O O . GLY A 1 290 ? -23.020 -12.189 -42.497 1.00 40.59 290 GLY A O 1
ATOM 2322 N N . ARG A 1 291 ? -24.690 -12.537 -41.055 1.00 44.72 291 ARG A N 1
ATOM 2323 C CA . ARG A 1 291 ? -24.703 -11.141 -40.567 1.00 44.72 291 ARG A CA 1
ATOM 2324 C C . ARG A 1 291 ? -23.797 -10.963 -39.347 1.00 44.72 291 ARG A C 1
ATOM 2326 O O . ARG A 1 291 ? -23.466 -11.931 -38.681 1.00 44.72 291 ARG A O 1
ATOM 2333 N N . VAL A 1 292 ? -23.397 -9.715 -39.095 1.00 43.75 292 VAL A N 1
ATOM 2334 C CA . VAL A 1 292 ? -22.484 -9.291 -38.019 1.00 43.75 292 VAL A CA 1
ATOM 2335 C C . VAL A 1 292 ? -22.885 -9.907 -36.676 1.00 43.75 292 VAL A C 1
ATOM 2337 O O . VAL A 1 292 ? -23.953 -9.601 -36.150 1.00 43.75 292 VAL A O 1
ATOM 2340 N N . HIS A 1 293 ? -21.997 -10.733 -36.122 1.00 42.47 293 HIS A N 1
ATOM 2341 C CA . HIS A 1 293 ? -22.110 -11.287 -34.774 1.00 42.47 293 HIS A CA 1
ATOM 2342 C C . HIS A 1 293 ? -21.133 -10.547 -33.854 1.00 42.47 293 HIS A C 1
ATOM 2344 O O . HIS A 1 293 ? -19.949 -10.415 -34.158 1.00 42.47 293 HIS A O 1
ATOM 2350 N N . THR A 1 294 ? -21.634 -10.033 -32.735 1.00 42.28 294 THR A N 1
ATOM 2351 C CA . THR A 1 294 ? -20.827 -9.561 -31.600 1.00 42.28 294 THR A CA 1
ATOM 2352 C C . THR A 1 294 ? -20.053 -10.724 -30.958 1.00 42.28 294 THR A C 1
ATOM 2354 O O . THR A 1 294 ? -20.430 -11.884 -31.115 1.00 42.28 294 THR A O 1
ATOM 2357 N N . HIS A 1 295 ? -18.996 -10.427 -30.189 1.00 41.72 295 HIS A N 1
ATOM 2358 C CA . HIS A 1 295 ? -18.174 -11.429 -29.481 1.00 41.72 295 HIS A CA 1
ATOM 2359 C C . HIS A 1 295 ? -19.014 -12.455 -28.692 1.00 41.72 295 HIS A C 1
ATOM 2361 O O . HIS A 1 295 ? -18.686 -13.636 -28.641 1.00 41.72 295 HIS A O 1
ATOM 2367 N N . GLU A 1 296 ? -20.147 -12.021 -28.140 1.00 39.75 296 GLU A N 1
ATOM 2368 C CA . GLU A 1 296 ? -21.059 -12.866 -27.366 1.00 39.75 296 GLU A CA 1
ATOM 2369 C C . GLU A 1 296 ? -22.037 -13.683 -28.231 1.00 39.75 296 GLU A C 1
ATOM 2371 O O . GLU A 1 296 ? -22.442 -14.774 -27.837 1.00 39.75 296 GLU A O 1
ATOM 2376 N N . SER A 1 297 ? -22.396 -13.216 -29.433 1.00 41.53 297 SER A N 1
ATOM 2377 C CA . SER A 1 297 ? -23.328 -13.937 -30.323 1.00 41.53 297 SER A CA 1
ATOM 2378 C C . SER A 1 297 ? -22.661 -15.041 -31.148 1.00 41.53 297 SER A C 1
ATOM 2380 O O . SER A 1 297 ? -23.353 -15.929 -31.647 1.00 41.53 297 SER A O 1
ATOM 2382 N N . ALA A 1 298 ? -21.324 -15.078 -31.198 1.00 49.47 298 ALA A N 1
ATOM 2383 C CA . ALA A 1 298 ? -20.570 -16.197 -31.767 1.00 49.47 298 ALA A CA 1
ATOM 2384 C C . ALA A 1 298 ? -20.839 -17.532 -31.037 1.00 49.47 298 ALA A C 1
ATOM 2386 O O . ALA A 1 298 ? -20.848 -18.583 -31.676 1.00 49.47 298 ALA A O 1
ATOM 2387 N N . LEU A 1 299 ? -21.142 -17.492 -29.731 1.00 43.94 299 LEU A N 1
ATOM 2388 C CA . LEU A 1 299 ? -21.471 -18.675 -28.919 1.00 43.94 299 LEU A CA 1
ATOM 2389 C C . LEU A 1 299 ? -22.842 -19.287 -29.253 1.00 43.94 299 LEU A C 1
ATOM 2391 O O . LEU A 1 299 ? -23.063 -20.470 -29.002 1.00 43.94 299 LEU A O 1
ATOM 2395 N N . TYR A 1 300 ? -23.753 -18.505 -29.838 1.00 47.00 300 TYR A N 1
ATOM 2396 C CA . TYR A 1 300 ? -25.112 -18.940 -30.184 1.00 47.00 300 TYR A CA 1
ATOM 2397 C C . TYR A 1 300 ? -25.319 -19.109 -31.695 1.00 47.00 300 TYR A C 1
ATOM 2399 O O . TYR A 1 300 ? -26.429 -19.411 -32.138 1.00 47.00 300 TYR A O 1
ATOM 2407 N N . ASN A 1 301 ? -24.264 -18.933 -32.499 1.00 51.03 301 ASN A N 1
ATOM 2408 C CA . ASN A 1 301 ? -24.342 -19.093 -33.943 1.00 51.03 301 ASN A CA 1
ATOM 2409 C C . ASN A 1 301 ? -24.536 -20.587 -34.299 1.00 51.03 301 ASN A C 1
ATOM 2411 O O . ASN A 1 301 ? -23.696 -21.419 -33.940 1.00 51.03 301 ASN A O 1
ATOM 2415 N N . PRO A 1 302 ? -25.596 -20.955 -35.047 1.00 48.09 302 PRO A N 1
ATOM 2416 C CA . PRO A 1 302 ? -25.836 -22.336 -35.469 1.00 48.09 302 PRO A CA 1
ATOM 2417 C C . PRO A 1 302 ? -24.653 -22.965 -36.221 1.00 48.09 302 PRO A C 1
ATOM 2419 O O . PRO A 1 302 ? -24.417 -24.162 -36.096 1.00 48.09 302 PRO A O 1
ATOM 2422 N N . LEU A 1 303 ? -23.879 -22.161 -36.958 1.00 47.38 303 LEU A N 1
ATOM 2423 C CA . LEU A 1 303 ? -22.689 -22.586 -37.699 1.00 47.38 303 LEU A CA 1
ATOM 2424 C C . LEU A 1 303 ? -21.504 -22.889 -36.769 1.00 47.38 303 LEU A C 1
ATOM 2426 O O . LEU A 1 303 ? -20.801 -23.872 -36.987 1.00 47.38 303 LEU A O 1
ATOM 2430 N N . ALA A 1 304 ? -21.333 -22.118 -35.687 1.00 46.59 304 ALA A N 1
ATOM 2431 C CA . ALA A 1 304 ? -20.330 -22.400 -34.656 1.00 46.59 304 ALA A CA 1
ATOM 2432 C C . ALA A 1 304 ? -20.641 -23.711 -33.918 1.00 46.59 304 ALA A C 1
ATOM 2434 O O . ALA A 1 304 ? -19.736 -24.479 -33.602 1.00 46.59 304 ALA A O 1
ATOM 2435 N N . ARG A 1 305 ? -21.929 -24.017 -33.717 1.00 47.38 305 ARG A N 1
ATOM 2436 C CA . ARG A 1 305 ? -22.370 -25.284 -33.120 1.00 47.38 305 ARG A CA 1
ATOM 2437 C C . ARG A 1 305 ? -22.099 -26.488 -34.027 1.00 47.38 305 ARG A C 1
ATOM 2439 O O . ARG A 1 305 ? -21.685 -27.525 -33.524 1.00 47.38 305 ARG A O 1
ATOM 2446 N N . VAL A 1 306 ? -22.307 -26.360 -35.339 1.00 47.81 306 VAL A N 1
ATOM 2447 C CA . VAL A 1 306 ? -22.020 -27.439 -36.304 1.00 47.81 306 VAL A CA 1
ATOM 2448 C C . VAL A 1 306 ? -20.514 -27.683 -36.426 1.00 47.81 306 VAL A C 1
ATOM 2450 O O . VAL A 1 306 ? -20.093 -28.832 -36.362 1.00 47.81 306 VAL A O 1
ATOM 2453 N N . LEU A 1 307 ? -19.701 -26.623 -36.496 1.00 46.91 307 LEU A N 1
ATOM 2454 C CA . LEU A 1 307 ? -18.235 -26.731 -36.517 1.00 46.91 307 LEU A CA 1
ATOM 2455 C C . LEU A 1 307 ? -17.671 -27.325 -35.218 1.00 46.91 307 LEU A C 1
ATOM 2457 O O . LEU A 1 307 ? -16.748 -28.131 -35.261 1.00 46.91 307 LEU A O 1
ATOM 2461 N N . ALA A 1 308 ? -18.247 -26.978 -34.063 1.00 42.22 308 ALA A N 1
ATOM 2462 C CA . ALA A 1 308 ? -17.861 -27.580 -32.790 1.00 42.22 308 ALA A CA 1
ATOM 2463 C C . ALA A 1 308 ? -18.178 -29.083 -32.749 1.00 42.22 308 ALA A C 1
ATOM 2465 O O . ALA A 1 308 ? -17.370 -29.854 -32.240 1.00 42.22 308 ALA A O 1
ATOM 2466 N N . ILE A 1 309 ? -19.314 -29.518 -33.305 1.00 45.94 309 ILE A N 1
ATOM 2467 C CA . ILE A 1 309 ? -19.662 -30.945 -33.402 1.00 45.94 309 ILE A CA 1
ATOM 2468 C C . ILE A 1 309 ? -18.711 -31.672 -34.363 1.00 45.94 309 ILE A C 1
ATOM 2470 O O . ILE A 1 309 ? -18.237 -32.754 -34.030 1.00 45.94 309 ILE A O 1
ATOM 2474 N N . ASP A 1 310 ? -18.379 -31.068 -35.502 1.00 41.59 310 ASP A N 1
ATOM 2475 C CA . ASP A 1 310 ? -17.492 -31.655 -36.514 1.00 41.59 310 ASP A CA 1
ATOM 2476 C C . ASP A 1 310 ? -16.065 -31.883 -35.982 1.00 41.59 310 ASP A C 1
ATOM 2478 O O . ASP A 1 310 ? -15.523 -32.981 -36.091 1.00 41.59 310 ASP A O 1
ATOM 2482 N N . VAL A 1 311 ? -15.509 -30.892 -35.273 1.00 44.34 311 VAL A N 1
ATOM 2483 C CA . VAL A 1 311 ? -14.194 -30.981 -34.605 1.00 44.34 311 VAL A CA 1
ATOM 2484 C C . VAL A 1 311 ? -14.196 -31.977 -33.441 1.00 44.34 311 VAL A C 1
ATOM 2486 O O . VAL A 1 311 ? -13.163 -32.553 -33.116 1.00 44.34 311 VAL A O 1
ATOM 2489 N N . SER A 1 312 ? -15.349 -32.199 -32.807 1.00 37.94 312 SER A N 1
ATOM 2490 C CA . SER A 1 312 ? -15.478 -33.141 -31.685 1.00 37.94 312 SER A CA 1
ATOM 2491 C C . SER A 1 312 ? -15.663 -34.594 -32.127 1.00 37.94 312 SER A C 1
ATOM 2493 O O . SER A 1 312 ? -15.619 -35.485 -31.283 1.00 37.94 312 SER A O 1
ATOM 2495 N N . THR A 1 313 ? -15.946 -34.837 -33.411 1.00 38.66 313 THR A N 1
ATOM 2496 C CA . THR A 1 313 ? -16.349 -36.159 -33.922 1.00 38.66 313 THR A CA 1
ATOM 2497 C C . THR A 1 313 ? -15.386 -36.755 -34.946 1.00 38.66 313 THR A C 1
ATOM 2499 O O . THR A 1 313 ? -15.545 -37.925 -35.289 1.00 38.66 313 THR A O 1
ATOM 2502 N N . HIS A 1 314 ? -14.360 -36.013 -35.372 1.00 41.03 314 HIS A N 1
ATOM 2503 C CA . HIS A 1 314 ? -13.323 -36.505 -36.277 1.00 41.03 314 HIS A CA 1
ATOM 2504 C C . HIS A 1 314 ? -11.942 -36.446 -35.614 1.00 41.03 314 HIS A C 1
ATOM 2506 O O . HIS A 1 314 ? -11.480 -35.379 -35.210 1.00 41.03 314 HIS A O 1
ATOM 2512 N N . ASP A 1 315 ? -11.270 -37.598 -35.526 1.00 34.88 315 ASP A N 1
ATOM 2513 C CA . ASP A 1 315 ? -9.867 -37.672 -35.123 1.00 34.88 315 ASP A CA 1
ATOM 2514 C C . ASP A 1 315 ? -9.015 -36.982 -36.191 1.00 34.88 315 ASP A C 1
ATOM 2516 O O . ASP A 1 315 ? -9.048 -37.343 -37.368 1.00 34.88 315 ASP A O 1
ATOM 2520 N N . GLY A 1 316 ? -8.292 -35.940 -35.782 1.00 41.41 316 GLY A N 1
ATOM 2521 C CA . GLY A 1 316 ? -7.559 -35.064 -36.684 1.00 41.41 316 GLY A CA 1
ATOM 2522 C C . GLY A 1 316 ? -6.527 -35.810 -37.522 1.00 41.41 316 GLY A C 1
ATOM 2523 O O . GLY A 1 316 ? -5.426 -36.056 -37.047 1.00 41.41 316 GLY A O 1
ATOM 2524 N N . HIS A 1 317 ? -6.872 -36.099 -38.776 1.00 31.66 317 HIS A N 1
ATOM 2525 C CA . HIS A 1 317 ? -5.971 -36.160 -39.923 1.00 31.66 317 HIS A CA 1
ATOM 2526 C C . HIS A 1 317 ? -6.782 -36.109 -41.235 1.00 31.66 317 HIS A C 1
ATOM 2528 O O . HIS A 1 317 ? -7.721 -36.872 -41.423 1.00 31.66 317 HIS A O 1
ATOM 2534 N N . ASP A 1 318 ? -6.359 -35.203 -42.122 1.00 32.75 318 ASP A N 1
ATOM 2535 C CA . ASP A 1 318 ? -6.736 -34.997 -43.530 1.00 32.75 318 ASP A CA 1
ATOM 2536 C C . ASP A 1 318 ? -8.185 -34.619 -43.894 1.00 32.75 318 ASP A C 1
ATOM 2538 O O . ASP A 1 318 ? -9.134 -35.385 -43.778 1.00 32.75 318 ASP A O 1
ATOM 2542 N N . GLY A 1 319 ? -8.321 -33.422 -44.480 1.00 29.11 319 GLY A N 1
ATOM 2543 C CA . GLY A 1 319 ? -9.570 -32.908 -45.044 1.00 29.11 319 GLY A CA 1
ATOM 2544 C C . GLY A 1 319 ? -9.338 -31.931 -46.198 1.00 29.11 319 GLY A C 1
ATOM 2545 O O . GLY A 1 319 ? -9.668 -30.753 -46.107 1.00 29.11 319 GLY A O 1
ATOM 2546 N N . SER A 1 320 ? -8.756 -32.417 -47.296 1.00 33.19 320 SER A N 1
ATOM 2547 C CA . SER A 1 320 ? -9.122 -31.929 -48.635 1.00 33.19 320 SER A CA 1
ATOM 2548 C C . SER A 1 320 ? -10.226 -32.845 -49.169 1.00 33.19 320 SER A C 1
ATOM 2550 O O . SER A 1 320 ? -10.172 -34.022 -48.824 1.00 33.19 320 SER A O 1
ATOM 2552 N N . ILE A 1 321 ? -11.139 -32.318 -50.018 1.00 29.12 321 ILE A N 1
ATOM 2553 C CA . ILE A 1 321 ? -12.360 -32.930 -50.633 1.00 29.12 321 ILE A CA 1
ATOM 2554 C C . ILE A 1 321 ? -13.636 -32.410 -49.920 1.00 29.12 321 ILE A C 1
ATOM 2556 O O . ILE A 1 321 ? -13.791 -32.628 -48.732 1.00 29.12 321 ILE A O 1
ATOM 2560 N N . LEU A 1 322 ? -14.605 -31.695 -50.515 1.00 30.00 322 LEU A N 1
ATOM 2561 C CA . LEU A 1 322 ? -14.972 -31.403 -51.906 1.00 30.00 322 LEU A CA 1
ATOM 2562 C C . LEU A 1 322 ? -15.782 -30.093 -51.984 1.00 30.00 322 LEU A C 1
ATOM 2564 O O . LEU A 1 322 ? -16.773 -29.916 -51.282 1.00 30.00 322 LEU A O 1
ATOM 2568 N N . ALA A 1 323 ? -15.440 -29.255 -52.960 1.00 30.31 323 ALA A N 1
ATOM 2569 C CA . ALA A 1 323 ? -16.442 -28.561 -53.756 1.00 30.31 323 ALA A CA 1
ATOM 2570 C C . ALA A 1 323 ? -16.939 -29.535 -54.835 1.00 30.31 323 ALA A C 1
ATOM 2572 O O . ALA A 1 323 ? -16.105 -30.087 -55.554 1.00 30.31 323 ALA A O 1
ATOM 2573 N N . ARG A 1 324 ? -18.257 -29.725 -54.972 1.00 25.69 324 ARG A N 1
ATOM 2574 C CA . ARG A 1 324 ? -18.944 -29.999 -56.250 1.00 25.69 324 ARG A CA 1
ATOM 2575 C C . ARG A 1 324 ? -20.469 -29.975 -56.068 1.00 25.69 324 ARG A C 1
ATOM 2577 O O . ARG A 1 324 ? -20.980 -30.668 -55.197 1.00 25.69 324 ARG A O 1
ATOM 2584 N N . SER A 1 325 ? -21.086 -29.193 -56.965 1.00 33.12 325 SER A N 1
ATOM 2585 C CA . SER A 1 325 ? -22.511 -29.004 -57.311 1.00 33.12 325 SER A CA 1
ATOM 2586 C C . SER A 1 325 ? -23.468 -28.564 -56.213 1.00 33.12 325 SER A C 1
ATOM 2588 O O . SER A 1 325 ? -23.837 -29.417 -55.380 1.00 33.12 325 SER A O 1
#

Organism: Penicillium rubens (strain ATCC 28089 / DSM 1075 / NRRL 1951 / Wisconsin 54-1255) (NCBI:txid500485)

Radius of gyration: 27.32 Å; chains: 1; bounding box: 94×64×78 Å

pLDDT: mean 77.01, std 26.51, range [22.59, 98.62]

Secondary structure (DSSP, 8-state):
-----------PPPPPTTHHHHHHHHHHHHHHH-TTS---PPPP---HHHHHHTT-EEEEEEESSS-GGGHHHHHTTT--SS--EEEEEEEEEEEETTEEEEEEEEEEEETTEEEEEEEE-SSS--HHHHHHHHHHTTS-GGG--EEEEEEE--HHHHHHIIIIISSGGGT--SS-SS-EEEETTSHHHHHHHHSHHHHHHHHHHHHHS-TTSEEEEEEEEEE-SSS--EEEEEEEEE--TT----------------------SSHHHHHHHHHHHHHHHHS-TTSGGGS---TTGGGG-HHHHHHHHHHHHS-S---------

Foldseek 3Di:
DDDDPDDDPPPDDDAQLQHQLLVQLVLLQCQQADLPDPDPFAAAPDAPVVLVVVVKDKDKDWDQADDPLCRVVCVVVVVDGSWTKMWMKIWDWDAAPNDIDIWIFIWIDTFQEIEGEDTDDRDDDAPLNVRLNVHVVPYDPVRHFKYKDPQDPPCQLQCCCQPRVQDVVNVHHPQDPDKDKAFPPDSSFSSNCSDPVVVSVSSNSSNRDNRNQKGQGIKIWHAGPVHRGIMIMTTMDTDDPPDPPDPDDDDDDDDDDDDDDDDDPPVVVVVVVVVVVVVLVPDDPPDPLNDDDDPVCCVVRPVNVVVVVVVVPDDDDDDDDDDDD

Sequence (325 aa):
MSDTTTLRPTEHAPPLKYGSLQKTGALRVSWIRDPSQNCPVTPSQLTMQNMTESRWGIRHQKRHFPPDQIYEETVELGLSGEKLYRKIVLWKAGISRGQYWVNDYTLQTGPGVIFAMDSFRPDSAYWAQIAQAVYQDEHPIEDLKYVFQCNIINPETMLFVQKSLYVAANGLGWPDDRLRVWEENTAEYQALLGTRLAKGVVYLVLGAYPRGTRRIARVVTWEGRYIPYIQMRSDIEKIRGDSTYVPTTAESAFGEIVQPINSSTFRLYWVICAASASVMSSSNTAKPAGRVHTHESALYNPLARVLAIDVSTHDGHDGSILARS